Protein AF-A0AAJ5ZHJ0-F1 (afdb_monomer_lite)

Secondary structure (DSSP, 8-state):
-TTSTTHHHHS-TT-HHHHHHHHHHHS--SBTHHHHHHHHHHHHHHTT-S-EEHHHHHHHHHHHHHHHHTT-S--BSSTT-HHHHHHHHHHTTSS-HHHHHHHIIIIITTTHHHHHTEETTEE-SS-SEEEESSGGG-EEEE-HHHHT--HHHHHHHHHHHHHHHHHHHHHHHHTS-GGG--EEE-TTT-EEEEESSSS-EEEEEEHHHHHHHHTTTB-TTT-PBPS-TT-GGG-EEEEESS-HHHHTTSSS-TTBGGGEEEEEHHHHH--S---HHHHHHHHHHSS--

Foldseek 3Di:
DCPDPCCVLQVDPPLLLSLLLLLLQFQDFQFLLLLLLSLLLLVCLQVLPQKDFLLRSLQSSLVVLLVVCVVFVQGGLDNPQPLSVLSVCVNVVNDDPVSNSLSCQPRSPPCCLVRRQDGPRDGGPDDQWDWDDDGRRIMIGGDPSSNVCHPQNSVLVNLLSQLSSLLCSVCSRLVHPSLPFWWFADPVQQFIWTDSDPPDIDTSGHPQSNQCSLLVCAAPQPRHHASDPPDPQRDWDKAFLDDPVCCVVPPDDRRTQLGIHIHGPVVRPDPPNRDPVSNVVSVPRGSND

Radius of gyration: 19.8 Å; chains: 1; bounding box: 56×40×56 Å

Sequence (289 aa):
MPNHPLSYWLSDTNATGRLWRSILLFGSNTAAYKFALGGALLEVASKGIESVRVQDLAVPVAKRICDHLKVEDRQATNPSSSFLVACRQYNAEEIDQDALIGSTISQGFRYVFDAFHQVAGDDVPQRFFTVEGSGGSRVIHPTEQLLGINTSAAAVLGGEVEARWRLVETAWAIGVSAQLLDVQIDGATEDLIVSRDLETRKSVGNAKWAFSGYQDGKCFYCGVELDTPDLVTSQTHVDHVIPYSLCKLMDADVDHVWNLVNACSECNLSTRLKSLEYYRVCHCANISR

Organism: NCBI:txid3038979

InterPro domains:
  IPR003615 HNH nuclease [PF13395] (219-268)
  IPR003615 HNH nuclease [SM00507] (207-269)
  IPR003615 HNH nuclease [cd00085] (216-270)

pLDDT: mean 86.65, std 14.15, range [32.5, 98.56]

Structure (mmCIF, N/CA/C/O backbone):
data_AF-A0AAJ5ZHJ0-F1
#
_entry.id   AF-A0AAJ5ZHJ0-F1
#
loop_
_atom_site.group_PDB
_atom_site.id
_atom_site.type_symbol
_atom_site.label_atom_id
_atom_site.label_alt_id
_atom_site.label_comp_id
_atom_site.label_asym_id
_atom_site.label_entity_id
_atom_site.label_seq_id
_atom_site.pdbx_PDB_ins_code
_atom_site.Cartn_x
_atom_site.Cartn_y
_atom_site.Cartn_z
_atom_site.occupancy
_atom_site.B_iso_or_equiv
_atom_site.auth_seq_id
_atom_site.auth_comp_id
_atom_site.auth_asym_id
_atom_site.auth_atom_id
_atom_site.pdbx_PDB_model_num
ATOM 1 N N . MET A 1 1 ? 20.606 -5.814 14.736 1.00 57.66 1 MET A N 1
ATOM 2 C CA . MET A 1 1 ? 20.820 -7.031 13.922 1.00 57.66 1 MET A CA 1
ATOM 3 C C . MET A 1 1 ? 21.634 -6.699 12.663 1.00 57.66 1 MET A C 1
ATOM 5 O O . MET A 1 1 ? 21.038 -6.362 11.649 1.00 57.66 1 MET A O 1
ATOM 9 N N . PRO A 1 2 ? 22.977 -6.748 12.691 1.00 57.53 2 PRO A N 1
ATOM 10 C CA . PRO A 1 2 ? 23.800 -6.314 11.549 1.00 57.53 2 PRO A CA 1
ATOM 11 C C . PRO A 1 2 ? 23.668 -7.195 10.292 1.00 57.53 2 PRO A C 1
ATOM 13 O O . PRO A 1 2 ? 23.840 -6.702 9.186 1.00 57.53 2 PRO A O 1
ATOM 16 N N . ASN A 1 3 ? 23.295 -8.471 10.455 1.00 70.44 3 ASN A N 1
ATOM 17 C CA . ASN A 1 3 ? 23.265 -9.467 9.371 1.00 70.44 3 ASN A CA 1
ATOM 18 C C . ASN A 1 3 ? 21.847 -9.893 8.949 1.00 70.44 3 ASN A C 1
ATOM 20 O O . ASN A 1 3 ? 21.688 -10.886 8.243 1.00 70.44 3 ASN A O 1
ATOM 24 N N . HIS A 1 4 ? 20.808 -9.190 9.409 1.00 76.19 4 HIS A N 1
ATOM 25 C CA . HIS A 1 4 ? 19.436 -9.491 9.000 1.00 76.19 4 HIS A CA 1
ATOM 26 C C . HIS A 1 4 ? 19.156 -8.870 7.618 1.00 76.19 4 HIS A C 1
ATOM 28 O O . HIS A 1 4 ? 19.547 -7.722 7.414 1.00 76.19 4 HIS A O 1
ATOM 34 N N . PRO A 1 5 ? 18.450 -9.544 6.687 1.00 80.44 5 PRO A N 1
ATOM 35 C CA . PRO A 1 5 ? 18.121 -8.986 5.367 1.00 80.44 5 PRO A CA 1
ATOM 36 C C . PRO A 1 5 ? 17.386 -7.637 5.415 1.00 80.44 5 PRO A C 1
ATOM 38 O O . PRO A 1 5 ? 17.484 -6.840 4.489 1.00 80.44 5 PRO A O 1
ATOM 41 N N . LEU A 1 6 ? 16.677 -7.368 6.516 1.00 87.06 6 LEU A N 1
ATOM 42 C CA . LEU A 1 6 ? 15.960 -6.110 6.750 1.00 87.06 6 LEU A CA 1
ATOM 43 C C . LEU A 1 6 ? 16.757 -5.077 7.560 1.00 87.06 6 LEU A C 1
ATOM 45 O O . LEU A 1 6 ? 16.188 -4.079 7.992 1.00 87.06 6 LEU A O 1
ATOM 49 N N . SER A 1 7 ? 18.057 -5.290 7.791 1.00 86.94 7 SER A N 1
ATOM 5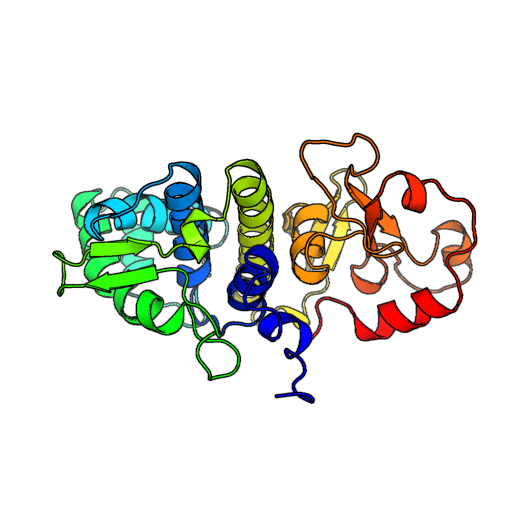0 C CA . SER A 1 7 ? 18.878 -4.375 8.593 1.00 86.94 7 SER A CA 1
ATOM 51 C C . SER A 1 7 ? 18.851 -2.952 8.035 1.00 86.94 7 SER A C 1
ATOM 53 O O . SER A 1 7 ? 18.611 -2.031 8.800 1.00 86.94 7 SER A O 1
ATOM 55 N N . TYR A 1 8 ? 18.972 -2.780 6.715 1.00 90.06 8 TYR A N 1
ATOM 56 C CA . TYR A 1 8 ? 18.854 -1.480 6.040 1.00 90.06 8 TYR A CA 1
ATOM 57 C C . TYR A 1 8 ? 17.527 -0.762 6.336 1.00 90.06 8 TYR A C 1
ATOM 59 O O . TYR A 1 8 ? 17.498 0.446 6.584 1.00 90.06 8 TYR A O 1
ATOM 67 N N . TRP A 1 9 ? 16.430 -1.522 6.322 1.00 91.12 9 TRP A N 1
ATOM 68 C CA . TRP A 1 9 ? 15.070 -1.014 6.491 1.00 91.12 9 TRP A CA 1
ATOM 69 C C . TRP A 1 9 ? 14.762 -0.614 7.934 1.00 91.12 9 TRP A C 1
ATOM 71 O O . TRP A 1 9 ? 13.963 0.290 8.151 1.00 91.12 9 TRP A O 1
ATOM 81 N N . LEU A 1 10 ? 15.409 -1.265 8.904 1.00 90.56 10 LEU A N 1
ATOM 82 C CA . LEU A 1 10 ? 15.131 -1.115 10.334 1.00 90.56 10 LEU A CA 1
ATOM 83 C C . LEU A 1 10 ? 16.263 -0.419 11.113 1.00 90.56 10 LEU A C 1
ATOM 85 O O . LEU A 1 10 ? 16.124 -0.197 12.311 1.00 90.56 10 LEU A O 1
ATOM 89 N N . SER A 1 11 ? 17.404 -0.102 10.491 1.00 87.12 11 SER A N 1
ATOM 90 C CA . SER A 1 11 ? 18.565 0.451 11.208 1.00 87.12 11 SER A CA 1
ATOM 91 C C . SER A 1 11 ? 18.440 1.931 11.542 1.00 87.12 11 SER A C 1
ATOM 93 O O . SER A 1 11 ? 19.001 2.376 12.538 1.00 87.12 11 SER A O 1
ATOM 95 N N . ASP A 1 12 ? 17.773 2.699 10.681 1.00 85.69 12 ASP A N 1
ATOM 96 C CA . ASP A 1 12 ? 17.648 4.146 10.824 1.00 85.69 12 ASP A CA 1
ATOM 97 C C . ASP A 1 12 ? 16.257 4.491 11.341 1.00 85.69 12 ASP A C 1
ATOM 99 O O . ASP A 1 12 ? 15.275 4.483 10.599 1.00 85.69 12 ASP A O 1
ATOM 103 N N . THR A 1 13 ? 16.180 4.788 12.635 1.00 84.88 13 THR A N 1
ATOM 104 C CA . THR A 1 13 ? 14.907 5.074 13.290 1.00 84.88 13 THR A CA 1
ATOM 105 C C . THR A 1 13 ? 14.333 6.443 12.934 1.00 84.88 13 THR A C 1
ATOM 107 O O . THR A 1 13 ? 13.178 6.710 13.247 1.00 84.88 13 THR A O 1
ATOM 110 N N . ASN A 1 14 ? 15.125 7.309 12.296 1.00 87.12 14 ASN A N 1
ATOM 111 C CA . ASN A 1 14 ? 14.704 8.643 11.875 1.00 87.12 14 ASN A CA 1
ATOM 112 C C . ASN A 1 14 ? 14.222 8.660 10.416 1.00 87.12 14 ASN A C 1
ATOM 114 O O . ASN A 1 14 ? 13.618 9.635 9.978 1.00 87.12 14 ASN A O 1
ATOM 118 N N . ALA A 1 15 ? 14.448 7.580 9.661 1.00 91.62 15 ALA A N 1
ATOM 119 C CA . ALA A 1 15 ? 13.962 7.436 8.295 1.00 91.62 15 ALA A CA 1
ATOM 120 C C . ALA A 1 15 ? 12.490 6.983 8.273 1.00 91.62 15 ALA A C 1
ATOM 122 O O . ALA A 1 15 ? 12.184 5.842 7.917 1.00 91.62 15 ALA A O 1
ATOM 123 N N . THR A 1 16 ? 11.568 7.884 8.629 1.00 94.19 16 THR A N 1
ATOM 124 C CA . THR A 1 16 ? 10.119 7.625 8.729 1.00 94.19 16 THR A CA 1
ATOM 125 C C . THR A 1 16 ? 9.547 6.888 7.514 1.00 94.19 16 THR A C 1
ATOM 127 O O . THR A 1 16 ? 8.894 5.856 7.667 1.00 94.19 16 THR A O 1
ATOM 130 N N . GLY A 1 17 ? 9.833 7.363 6.295 1.00 94.06 17 GLY A N 1
ATOM 131 C CA . GLY A 1 17 ? 9.354 6.723 5.063 1.00 94.06 17 GLY A CA 1
ATOM 132 C C . GLY A 1 17 ? 9.893 5.301 4.873 1.00 94.06 17 GLY A C 1
ATOM 133 O O . GLY A 1 17 ? 9.148 4.404 4.481 1.00 94.06 17 GLY A O 1
ATOM 134 N N . ARG A 1 18 ? 11.161 5.056 5.230 1.00 94.25 18 ARG A N 1
ATOM 135 C CA . ARG A 1 18 ? 11.779 3.724 5.144 1.00 94.25 18 ARG A CA 1
ATOM 136 C C . ARG A 1 18 ? 11.159 2.754 6.146 1.00 94.25 18 ARG A C 1
ATOM 138 O O . ARG A 1 18 ? 10.824 1.627 5.782 1.00 94.25 18 ARG A O 1
ATOM 145 N N . LEU A 1 19 ? 10.963 3.195 7.391 1.00 95.06 19 LEU A N 1
ATOM 146 C CA . LEU A 1 19 ? 10.288 2.397 8.415 1.00 95.06 19 LEU A CA 1
ATOM 147 C C . LEU A 1 19 ? 8.850 2.067 8.003 1.00 95.06 19 LEU A C 1
ATOM 149 O O . LEU A 1 19 ? 8.441 0.911 8.114 1.00 95.06 19 LEU A O 1
ATOM 153 N N . TRP A 1 20 ? 8.110 3.040 7.467 1.00 96.81 20 TRP A N 1
ATOM 154 C CA . TRP A 1 20 ? 6.761 2.821 6.946 1.00 96.81 20 TRP A CA 1
ATOM 155 C C . TRP A 1 20 ? 6.755 1.749 5.852 1.00 96.81 20 TRP A C 1
ATOM 157 O O . TRP A 1 20 ? 6.051 0.745 5.965 1.00 96.81 20 TRP A O 1
ATOM 167 N N . ARG A 1 21 ? 7.610 1.896 4.831 1.00 95.31 21 ARG A N 1
ATOM 168 C CA . ARG A 1 21 ? 7.771 0.904 3.755 1.00 95.31 21 ARG A CA 1
ATOM 169 C C . ARG A 1 21 ? 8.089 -0.484 4.294 1.00 95.31 21 ARG A C 1
ATOM 171 O O . ARG A 1 21 ? 7.517 -1.461 3.818 1.00 95.31 21 ARG A O 1
ATOM 178 N N . SER A 1 22 ? 8.930 -0.582 5.324 1.00 94.75 22 SER A N 1
ATOM 179 C CA . SER A 1 22 ? 9.288 -1.874 5.916 1.00 94.75 22 SER A CA 1
ATOM 180 C C . SER A 1 22 ? 8.067 -2.645 6.441 1.00 94.75 22 SER A C 1
ATOM 182 O O . SER A 1 22 ? 7.957 -3.854 6.226 1.00 94.75 22 SER A O 1
ATOM 184 N N . ILE A 1 23 ? 7.110 -1.933 7.049 1.00 95.88 23 ILE A N 1
ATOM 185 C CA . ILE A 1 23 ? 5.870 -2.503 7.581 1.00 95.88 23 ILE A CA 1
ATOM 186 C C . ILE A 1 23 ? 4.994 -3.057 6.458 1.00 95.88 23 ILE A C 1
ATOM 188 O O . ILE A 1 23 ? 4.485 -4.178 6.555 1.00 95.88 23 ILE A O 1
ATOM 192 N N . LEU A 1 24 ? 4.802 -2.269 5.400 1.00 94.50 24 LEU A N 1
ATOM 193 C CA . LEU A 1 24 ? 3.870 -2.594 4.323 1.00 94.50 24 LEU A CA 1
ATOM 194 C C . LEU A 1 24 ? 4.438 -3.636 3.347 1.00 94.50 24 LEU A C 1
ATOM 196 O O . LEU A 1 24 ? 3.690 -4.475 2.838 1.00 94.50 24 LEU A O 1
ATOM 200 N N . LEU A 1 25 ? 5.749 -3.617 3.101 1.00 91.81 25 LEU A N 1
ATOM 201 C CA . LEU A 1 25 ? 6.400 -4.541 2.172 1.00 91.81 25 LEU A CA 1
ATOM 202 C C . LEU A 1 25 ? 6.667 -5.906 2.811 1.00 91.81 25 LEU A C 1
ATOM 204 O O . LEU A 1 25 ? 6.328 -6.930 2.207 1.00 91.81 25 LEU A O 1
ATOM 208 N N . PHE A 1 26 ? 7.231 -5.915 4.023 1.00 91.00 26 PHE A N 1
ATOM 209 C CA . PHE A 1 26 ? 7.789 -7.119 4.654 1.00 91.00 26 PHE A CA 1
ATOM 210 C C . PHE A 1 26 ? 6.995 -7.619 5.861 1.00 91.00 26 PHE A C 1
ATOM 212 O O . PHE A 1 26 ? 7.259 -8.709 6.369 1.00 91.00 26 PHE A O 1
ATOM 219 N N . GLY A 1 27 ? 6.019 -6.851 6.343 1.00 90.31 27 GLY A N 1
ATOM 220 C CA . GLY A 1 27 ? 5.116 -7.326 7.379 1.00 90.31 27 GLY A CA 1
ATOM 221 C C . GLY A 1 27 ? 4.217 -8.449 6.855 1.00 90.31 27 GLY A C 1
ATOM 222 O O . GLY A 1 27 ? 3.659 -8.354 5.764 1.00 90.31 27 GLY A O 1
ATOM 223 N N . SER A 1 28 ? 4.014 -9.494 7.658 1.00 85.75 28 SER A N 1
ATOM 224 C CA . SER A 1 28 ? 3.121 -10.603 7.300 1.00 85.75 28 SER A CA 1
ATOM 225 C C . SER A 1 28 ? 1.693 -10.112 7.051 1.00 85.75 28 SER A C 1
ATOM 227 O O . SER A 1 28 ? 1.159 -9.325 7.839 1.00 85.75 28 SER A O 1
ATOM 229 N N . ASN A 1 29 ? 1.070 -10.607 5.978 1.00 85.62 29 ASN A N 1
ATOM 230 C CA . ASN A 1 29 ? -0.292 -10.259 5.579 1.00 85.62 29 ASN A CA 1
ATOM 231 C C . ASN A 1 29 ? -1.115 -11.534 5.368 1.00 85.62 29 ASN A C 1
ATOM 233 O O . ASN A 1 29 ? -0.856 -12.308 4.451 1.00 85.62 29 ASN A O 1
ATOM 237 N N . THR A 1 30 ? -2.122 -11.749 6.212 1.00 86.62 30 THR A N 1
ATOM 238 C CA . THR A 1 30 ? -3.137 -12.806 6.033 1.00 86.62 30 THR A CA 1
ATOM 239 C C . THR A 1 30 ? -4.456 -12.254 5.486 1.00 86.62 30 THR A C 1
ATOM 241 O O . THR A 1 30 ? -5.294 -13.015 5.006 1.00 86.62 30 THR A O 1
ATOM 244 N N . ALA A 1 31 ? -4.624 -10.931 5.532 1.00 93.19 31 ALA A N 1
ATOM 245 C CA . ALA A 1 31 ? -5.740 -10.175 4.982 1.00 93.19 31 ALA A CA 1
ATOM 246 C C . ALA A 1 31 ? -5.278 -8.765 4.590 1.00 93.19 31 ALA A C 1
ATOM 248 O O . ALA A 1 31 ? -4.275 -8.268 5.106 1.00 93.19 31 ALA A O 1
ATOM 249 N N . ALA A 1 32 ? -6.041 -8.099 3.725 1.00 94.50 32 ALA A N 1
ATOM 250 C CA . ALA A 1 32 ? -5.757 -6.752 3.231 1.00 94.50 32 ALA A CA 1
ATOM 251 C C . ALA A 1 32 ? -5.866 -5.626 4.287 1.00 94.50 32 ALA A C 1
ATOM 253 O O . ALA A 1 32 ? -5.646 -4.453 3.992 1.00 94.50 32 ALA A O 1
ATOM 254 N N . TYR A 1 33 ? -6.192 -5.957 5.541 1.00 95.88 33 TYR A N 1
ATOM 255 C CA . TYR A 1 33 ? -6.498 -4.974 6.588 1.00 95.88 33 TYR A CA 1
ATOM 256 C C . TYR A 1 33 ? -5.316 -4.067 6.923 1.00 95.88 33 TYR A C 1
ATOM 258 O O . TYR A 1 33 ? -5.533 -2.909 7.270 1.00 95.88 33 TYR A O 1
ATOM 266 N N . LYS A 1 34 ? -4.076 -4.559 6.791 1.00 96.62 34 LYS A N 1
ATOM 267 C CA . LYS A 1 34 ? -2.873 -3.743 7.003 1.00 96.62 34 LYS A CA 1
ATOM 268 C C . LYS A 1 34 ? -2.767 -2.621 5.967 1.00 96.62 34 LYS A C 1
ATOM 270 O O . LYS A 1 34 ? -2.465 -1.495 6.346 1.00 96.62 34 LYS A O 1
ATOM 275 N N . PHE A 1 35 ? -3.077 -2.898 4.699 1.00 97.81 35 PHE A N 1
ATOM 276 C CA . PHE A 1 35 ? -3.078 -1.891 3.633 1.00 97.81 35 PHE A CA 1
ATOM 277 C C . PHE A 1 35 ? -4.195 -0.869 3.835 1.00 97.81 35 PHE A C 1
ATOM 279 O O . PHE A 1 35 ? -3.941 0.333 3.804 1.00 97.81 35 PHE A O 1
ATOM 286 N N . ALA A 1 36 ? -5.408 -1.336 4.148 1.00 98.19 36 ALA A N 1
ATOM 287 C CA . ALA A 1 36 ? -6.532 -0.450 4.433 1.00 98.19 36 ALA A CA 1
ATOM 288 C C . ALA A 1 36 ? -6.260 0.463 5.641 1.00 98.19 36 ALA A C 1
ATOM 290 O O . ALA A 1 36 ? -6.523 1.664 5.573 1.00 98.19 36 ALA A O 1
ATOM 291 N N . LEU A 1 37 ? -5.684 -0.085 6.719 1.00 98.38 37 LEU A N 1
ATOM 292 C CA . LEU A 1 37 ? -5.264 0.694 7.881 1.00 98.38 37 LEU A CA 1
ATOM 293 C C . LEU A 1 37 ? -4.138 1.670 7.529 1.00 98.38 37 LEU A C 1
ATOM 295 O O . LEU A 1 37 ? -4.238 2.842 7.874 1.00 98.38 37 LEU A O 1
ATOM 299 N N . GLY A 1 38 ? -3.103 1.220 6.818 1.00 98.06 38 GLY A N 1
ATOM 300 C CA . GLY A 1 38 ? -1.992 2.069 6.389 1.00 98.06 38 GLY A CA 1
ATOM 301 C C . GLY A 1 38 ? -2.484 3.270 5.585 1.00 98.06 38 GLY A C 1
ATOM 302 O O . GLY A 1 38 ? -2.193 4.410 5.931 1.00 98.06 38 GLY A O 1
ATOM 303 N N . GLY A 1 39 ? -3.330 3.035 4.581 1.00 98.12 39 GLY A N 1
ATOM 304 C CA . GLY A 1 39 ? -3.917 4.106 3.781 1.00 98.12 39 GLY A CA 1
ATOM 305 C C . GLY A 1 39 ? -4.821 5.056 4.576 1.00 98.12 39 GLY A C 1
ATOM 306 O O . GLY A 1 39 ? -4.909 6.226 4.218 1.00 98.12 39 GLY A O 1
ATOM 307 N N . ALA A 1 40 ? -5.498 4.590 5.630 1.00 98.31 40 ALA A N 1
ATOM 308 C CA . ALA A 1 40 ? -6.296 5.451 6.507 1.00 98.31 40 ALA A CA 1
ATOM 309 C C . ALA A 1 40 ? -5.417 6.282 7.461 1.00 98.31 40 ALA A C 1
ATOM 311 O O . ALA A 1 40 ? -5.685 7.460 7.683 1.00 98.31 40 ALA A O 1
ATOM 312 N N . LEU A 1 41 ? -4.337 5.703 7.988 1.00 98.50 41 LEU A N 1
ATOM 313 C CA . LEU A 1 41 ? -3.371 6.402 8.839 1.00 98.50 41 LEU A CA 1
ATOM 314 C C . LEU A 1 41 ? -2.606 7.492 8.074 1.00 98.50 41 LEU A C 1
ATOM 316 O O . LEU A 1 41 ? -2.329 8.541 8.646 1.00 98.50 41 LEU A O 1
ATOM 320 N N . LEU A 1 42 ? -2.327 7.300 6.781 1.00 98.12 42 LEU A N 1
ATOM 321 C CA . LEU A 1 42 ? -1.761 8.359 5.936 1.00 98.12 42 LEU A CA 1
ATOM 322 C C . LEU A 1 42 ? -2.719 9.553 5.788 1.00 98.12 42 LEU A C 1
ATOM 324 O O . LEU A 1 42 ? -2.272 10.699 5.799 1.00 98.12 42 LEU A O 1
ATOM 328 N N . GLU A 1 43 ? -4.036 9.317 5.724 1.00 97.12 43 GLU A N 1
ATOM 329 C CA . GLU A 1 43 ? -5.014 10.414 5.759 1.00 97.12 43 GLU A CA 1
ATOM 330 C C . GLU A 1 43 ? -4.998 11.146 7.108 1.00 97.12 43 GLU A C 1
ATOM 332 O O . GLU A 1 43 ? -5.078 12.374 7.134 1.00 97.12 43 GLU A O 1
ATOM 337 N N . VAL A 1 44 ? -4.869 10.414 8.221 1.00 97.44 44 VAL A N 1
ATOM 338 C CA . VAL A 1 44 ? -4.732 10.984 9.575 1.00 97.44 44 VAL A CA 1
ATOM 339 C C . VAL A 1 44 ? -3.479 11.862 9.674 1.00 97.44 44 VAL A C 1
ATOM 341 O O . VAL A 1 44 ? -3.581 13.008 10.114 1.00 97.44 44 VAL A O 1
ATOM 344 N N . ALA A 1 45 ? -2.333 11.366 9.196 1.00 96.44 45 ALA A N 1
ATOM 345 C CA . ALA A 1 45 ? -1.063 12.092 9.166 1.00 96.44 45 ALA A CA 1
ATOM 346 C C . ALA A 1 45 ? -1.148 13.374 8.328 1.00 96.44 45 ALA A C 1
ATOM 348 O O . ALA A 1 45 ? -0.826 14.454 8.814 1.00 96.44 45 ALA A O 1
ATOM 349 N N . SER A 1 46 ? -1.686 13.279 7.104 1.00 94.81 46 SER A N 1
ATOM 350 C CA . SER A 1 46 ? -1.821 14.423 6.187 1.00 94.81 46 SER A CA 1
ATOM 351 C C . SER A 1 46 ? -2.669 15.573 6.749 1.00 94.81 46 SER A C 1
ATOM 353 O O . SER A 1 46 ? -2.511 16.721 6.339 1.00 94.81 46 SER A O 1
ATOM 355 N N . LYS A 1 47 ? -3.566 15.270 7.697 1.00 95.62 47 LYS A N 1
ATOM 356 C CA . LYS A 1 47 ? -4.432 16.236 8.384 1.00 95.62 47 LYS A CA 1
ATOM 357 C C . LYS A 1 47 ? -3.868 16.710 9.729 1.00 95.62 47 LYS A C 1
ATOM 359 O O . LYS A 1 47 ? -4.511 17.534 10.371 1.00 95.62 47 LYS A O 1
ATOM 364 N N . GLY A 1 48 ? -2.721 16.187 10.171 1.00 95.69 48 GLY A N 1
ATOM 365 C CA . GLY A 1 48 ? -2.123 16.507 11.470 1.00 95.69 48 GLY A CA 1
ATOM 366 C C . GLY A 1 48 ? -3.010 16.132 12.661 1.00 95.69 48 GLY A C 1
ATOM 367 O O . GLY A 1 48 ? -3.024 16.835 13.665 1.00 95.69 48 GLY A O 1
ATOM 368 N N . ILE A 1 49 ? -3.814 15.071 12.540 1.00 96.56 49 ILE A N 1
ATOM 369 C CA . ILE A 1 49 ? -4.730 14.651 13.607 1.00 96.56 49 ILE A CA 1
ATOM 370 C C . ILE A 1 49 ? -3.927 13.919 14.688 1.00 96.56 49 ILE A C 1
ATOM 372 O O . ILE A 1 49 ? -3.405 12.840 14.439 1.00 96.56 49 ILE A O 1
ATOM 376 N N . GLU A 1 50 ? -3.870 14.471 15.899 1.00 96.31 50 GLU A N 1
ATOM 377 C CA . GLU A 1 50 ? -3.089 13.913 17.022 1.00 96.31 50 GLU A CA 1
ATOM 378 C C . GLU A 1 50 ? -3.849 12.862 17.851 1.00 96.31 50 GLU A C 1
ATOM 380 O O . GLU A 1 50 ? -3.284 12.192 18.715 1.00 96.31 50 GLU A O 1
ATOM 385 N N . SER A 1 51 ? -5.152 12.708 17.614 1.00 97.12 51 SER A N 1
ATOM 386 C CA . SER A 1 51 ? -5.995 11.724 18.292 1.00 97.12 51 SER A CA 1
ATOM 387 C C . SER A 1 51 ? -7.222 11.411 17.446 1.00 97.12 51 SER A C 1
ATOM 389 O O . SER A 1 51 ? -7.919 12.319 16.990 1.00 97.12 51 SER A O 1
ATOM 391 N N . VAL A 1 52 ? -7.496 10.125 17.220 1.00 97.19 52 VAL A N 1
ATOM 392 C CA . VAL A 1 52 ? -8.635 9.674 16.412 1.00 97.19 52 VAL A CA 1
ATOM 393 C C . VAL A 1 52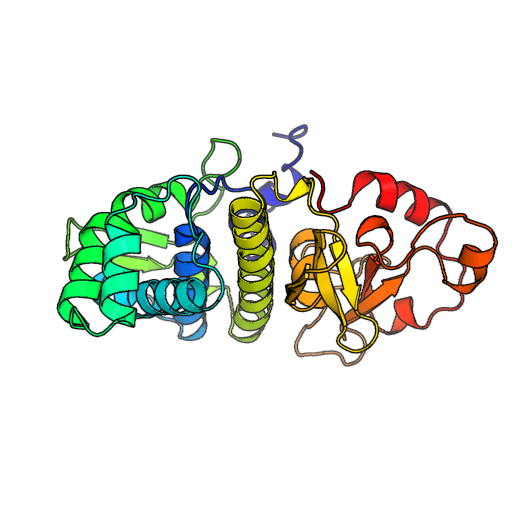 ? -9.355 8.525 17.102 1.00 97.19 52 VAL A C 1
ATOM 395 O O . VAL A 1 52 ? -8.746 7.535 17.509 1.00 97.19 52 VAL A O 1
ATOM 398 N N . ARG A 1 53 ? -10.680 8.623 17.237 1.00 97.00 53 ARG A N 1
ATOM 399 C CA . ARG A 1 53 ? -11.466 7.503 17.767 1.00 97.00 53 ARG A CA 1
ATOM 400 C C . ARG A 1 53 ? -11.478 6.382 16.741 1.00 97.00 53 ARG A C 1
ATOM 402 O O . ARG A 1 53 ? -11.631 6.619 15.544 1.00 97.00 53 ARG A O 1
ATOM 409 N N . VAL A 1 54 ? -11.407 5.140 17.209 1.00 95.88 54 VAL A N 1
ATOM 410 C CA . VAL A 1 54 ? -11.448 3.963 16.331 1.00 95.88 54 VAL A CA 1
ATOM 411 C C . VAL A 1 54 ? -12.740 3.907 15.509 1.00 95.88 54 VAL A C 1
ATOM 413 O O . VAL A 1 54 ? -12.717 3.420 14.383 1.00 95.88 54 VAL A O 1
ATOM 416 N N . GLN A 1 55 ? -13.844 4.457 16.020 1.00 94.88 55 GLN A N 1
ATOM 417 C CA . GLN A 1 55 ? -15.093 4.588 15.267 1.00 94.88 55 GLN A CA 1
ATOM 418 C C . GLN A 1 55 ? -14.960 5.507 14.044 1.00 94.88 55 GLN A C 1
ATOM 420 O O . GLN A 1 55 ? -15.467 5.171 12.978 1.00 94.88 55 GLN A O 1
ATOM 425 N N . ASP A 1 56 ? -14.233 6.619 14.170 1.00 96.06 56 ASP A N 1
ATOM 426 C CA . ASP A 1 56 ? -14.015 7.552 13.062 1.00 96.06 56 ASP A CA 1
ATOM 427 C C . ASP A 1 56 ? -13.019 6.959 12.047 1.00 96.06 56 ASP A C 1
ATOM 429 O O . ASP A 1 56 ? -13.209 7.079 10.838 1.00 96.06 56 ASP A O 1
ATOM 433 N N . LEU A 1 57 ? -11.996 6.236 12.526 1.00 96.94 57 LEU A N 1
ATOM 434 C CA . LEU A 1 57 ? -11.025 5.539 11.673 1.00 96.94 57 LEU A CA 1
ATOM 435 C C . LEU A 1 57 ? -11.622 4.321 10.945 1.00 96.94 57 LEU A C 1
ATOM 437 O O . LEU A 1 57 ? -11.151 3.948 9.871 1.00 96.94 57 LEU A O 1
ATOM 441 N N . ALA A 1 58 ? -12.663 3.696 11.501 1.00 97.38 58 ALA A N 1
ATOM 442 C CA . ALA A 1 58 ? -13.339 2.563 10.874 1.00 97.38 58 ALA A CA 1
ATOM 443 C C . ALA A 1 58 ? -13.910 2.922 9.496 1.00 97.38 58 ALA A C 1
ATOM 445 O O . ALA A 1 58 ? -13.883 2.087 8.597 1.00 97.38 58 ALA A O 1
ATOM 446 N N . VAL A 1 59 ? -14.369 4.163 9.308 1.00 97.62 59 VAL A N 1
ATOM 447 C CA . VAL A 1 59 ? -14.990 4.628 8.061 1.00 97.62 59 VAL A CA 1
ATOM 448 C C . VAL A 1 59 ? -14.035 4.528 6.860 1.00 97.62 59 VAL A C 1
ATOM 450 O O . VAL A 1 59 ? -14.351 3.789 5.922 1.00 97.62 59 VAL A O 1
ATOM 453 N N . PRO A 1 60 ? -12.859 5.193 6.848 1.00 97.94 60 PRO A N 1
ATOM 454 C CA . PRO A 1 60 ? -11.934 5.097 5.719 1.00 97.94 60 PRO A CA 1
ATOM 455 C C . PRO A 1 60 ? -11.372 3.682 5.526 1.00 97.94 60 PRO A C 1
ATOM 457 O O . PRO A 1 60 ? -11.173 3.263 4.384 1.00 97.94 60 PRO A O 1
ATOM 460 N N . VAL A 1 61 ? -11.163 2.917 6.605 1.00 98.31 61 VAL A N 1
ATOM 461 C CA . VAL A 1 61 ? -10.684 1.527 6.507 1.00 98.31 61 VAL A CA 1
ATOM 462 C C . VAL A 1 61 ? -11.719 0.635 5.825 1.00 98.31 61 VAL A C 1
ATOM 464 O O . VAL A 1 61 ? -11.390 -0.071 4.871 1.00 98.31 61 VAL A O 1
ATOM 467 N N . ALA A 1 62 ? -12.971 0.677 6.282 1.00 98.25 62 ALA A N 1
ATOM 468 C CA . ALA A 1 62 ? -14.045 -0.135 5.726 1.00 98.25 62 ALA A CA 1
ATOM 469 C C . ALA A 1 62 ? -14.302 0.214 4.260 1.00 98.25 62 ALA A C 1
ATOM 471 O O . ALA A 1 62 ? -14.409 -0.688 3.429 1.00 98.25 62 ALA A O 1
ATOM 472 N N . LYS A 1 63 ? -14.318 1.514 3.934 1.00 98.44 63 LYS A N 1
ATOM 473 C CA . LYS A 1 63 ? -14.487 1.999 2.562 1.00 98.44 63 LYS A CA 1
ATOM 474 C C . LYS A 1 63 ? -13.442 1.397 1.622 1.00 98.44 63 LYS A C 1
ATOM 476 O O . LYS A 1 63 ? -13.810 0.859 0.586 1.00 98.44 63 LYS A O 1
ATOM 481 N N . ARG A 1 64 ? -12.159 1.426 1.997 1.00 98.38 64 ARG A N 1
ATOM 482 C CA . ARG A 1 64 ? -11.073 0.864 1.174 1.00 98.38 64 ARG A CA 1
ATOM 483 C C . ARG A 1 64 ? -11.259 -0.626 0.909 1.00 98.38 64 ARG A C 1
ATOM 485 O O . ARG A 1 64 ? -11.141 -1.061 -0.229 1.00 98.38 64 ARG A O 1
ATOM 492 N N . ILE A 1 65 ? -11.592 -1.405 1.940 1.00 98.12 65 ILE A N 1
ATOM 493 C CA . ILE A 1 65 ? -11.845 -2.845 1.777 1.00 98.12 65 ILE A CA 1
ATOM 494 C C . ILE A 1 65 ? -13.040 -3.085 0.845 1.00 98.12 65 ILE A C 1
ATOM 496 O O . ILE A 1 65 ? -12.960 -3.923 -0.049 1.00 98.12 65 ILE A O 1
ATOM 500 N N . CYS A 1 66 ? -14.128 -2.334 1.025 1.00 98.31 66 CYS A N 1
ATOM 501 C CA . CYS A 1 66 ? -15.316 -2.425 0.178 1.00 98.31 66 CYS A CA 1
ATOM 502 C C . CYS A 1 66 ? -15.006 -2.082 -1.286 1.00 98.31 66 CYS A C 1
ATOM 504 O O . CYS A 1 66 ? -15.449 -2.797 -2.183 1.00 98.31 66 CYS A O 1
ATOM 506 N N . ASP A 1 67 ? -14.218 -1.035 -1.530 1.00 98.12 67 ASP A N 1
ATOM 507 C CA . ASP A 1 67 ? -13.812 -0.625 -2.875 1.00 98.12 67 ASP A CA 1
ATOM 508 C C . ASP A 1 67 ? -12.932 -1.692 -3.546 1.00 98.12 67 ASP A C 1
ATOM 510 O O . ASP A 1 67 ? -13.154 -2.029 -4.708 1.00 98.12 67 ASP A O 1
ATOM 514 N N . HIS A 1 68 ? -11.994 -2.300 -2.812 1.00 96.94 68 HIS A N 1
ATOM 515 C CA . HIS A 1 68 ? -11.170 -3.389 -3.345 1.00 96.94 68 HIS A CA 1
ATOM 516 C C . HIS A 1 68 ? -11.965 -4.660 -3.631 1.00 96.94 68 HIS A C 1
ATOM 518 O O . HIS A 1 68 ? -11.744 -5.271 -4.672 1.00 96.94 68 HIS A O 1
ATOM 524 N N . LEU A 1 69 ? -12.938 -5.022 -2.788 1.00 96.44 69 LEU A N 1
ATOM 525 C CA . LEU A 1 69 ? -13.814 -6.180 -3.021 1.00 96.44 69 LEU A CA 1
ATOM 526 C C . LEU A 1 69 ? -14.620 -6.080 -4.326 1.00 96.44 69 LEU A C 1
ATOM 528 O O . LEU A 1 69 ? -14.996 -7.108 -4.880 1.00 96.44 69 LEU A O 1
ATOM 532 N N . LYS A 1 70 ? -14.875 -4.866 -4.835 1.00 95.75 70 LYS A N 1
ATOM 533 C CA . LYS A 1 70 ? -15.526 -4.661 -6.142 1.00 95.75 70 LYS A CA 1
ATOM 534 C C . LYS A 1 70 ? -14.604 -4.970 -7.325 1.00 95.75 70 LYS A C 1
ATOM 536 O O . LYS A 1 70 ? -15.097 -5.223 -8.418 1.00 95.75 70 LYS A O 1
ATOM 541 N N . VAL A 1 71 ? -13.287 -4.920 -7.118 1.00 92.44 71 VAL A N 1
ATOM 542 C CA . VAL A 1 71 ? -12.264 -5.150 -8.153 1.00 92.44 71 VAL A CA 1
ATOM 543 C C . VAL A 1 71 ? -11.689 -6.565 -8.062 1.00 92.44 71 VAL A C 1
ATOM 545 O O . VAL A 1 71 ? -11.480 -7.223 -9.077 1.00 92.44 71 VAL A O 1
ATOM 548 N N . GLU A 1 72 ? -11.425 -7.041 -6.847 1.00 91.88 72 GLU A N 1
ATOM 549 C CA . GLU A 1 72 ? -10.942 -8.387 -6.558 1.00 91.88 72 GLU A CA 1
ATOM 550 C C . GLU A 1 72 ? -11.596 -8.905 -5.279 1.00 91.88 72 GLU A C 1
ATOM 552 O O . GLU A 1 72 ? -11.347 -8.393 -4.186 1.00 91.88 72 GLU A O 1
ATOM 557 N N . ASP A 1 73 ? -12.408 -9.955 -5.396 1.00 92.69 73 ASP A N 1
ATOM 558 C CA . ASP A 1 73 ? -13.129 -10.502 -4.245 1.00 92.69 73 ASP A CA 1
ATOM 559 C C . ASP A 1 73 ? -12.170 -11.130 -3.215 1.00 92.69 73 ASP A C 1
ATOM 561 O O . ASP A 1 73 ? -12.437 -11.156 -2.005 1.00 92.69 73 ASP A O 1
ATOM 565 N N . ARG A 1 74 ? -11.008 -11.624 -3.666 1.00 92.56 74 ARG A N 1
ATOM 566 C CA . ARG A 1 74 ? -10.045 -12.290 -2.787 1.00 92.56 74 ARG A CA 1
ATOM 567 C C . ARG A 1 74 ? -9.169 -11.299 -2.011 1.00 92.56 74 ARG A C 1
ATOM 569 O O . ARG A 1 74 ? -8.060 -10.972 -2.413 1.00 92.56 74 ARG A O 1
ATOM 576 N N . GLN A 1 75 ? -9.627 -10.923 -0.816 1.00 95.12 75 GLN A N 1
ATOM 577 C CA . GLN A 1 75 ? -8.950 -9.958 0.076 1.00 95.12 75 GLN A CA 1
ATOM 578 C C . GLN A 1 75 ? -8.259 -10.569 1.311 1.00 95.12 75 GLN A C 1
ATOM 580 O O . GLN A 1 75 ? -7.833 -9.856 2.226 1.00 95.12 75 GLN A O 1
ATOM 585 N N . ALA A 1 76 ? -8.169 -11.896 1.378 1.00 93.44 76 ALA A N 1
ATOM 586 C CA . ALA A 1 76 ? -7.477 -12.615 2.442 1.00 93.44 76 ALA A CA 1
ATOM 587 C C . ALA A 1 76 ? -7.069 -14.021 1.997 1.00 93.44 76 ALA A C 1
ATOM 589 O O . ALA A 1 76 ? -7.642 -14.596 1.066 1.00 93.44 76 ALA A O 1
ATOM 590 N N . THR A 1 77 ? -6.122 -14.622 2.716 1.00 88.56 77 THR A N 1
ATOM 591 C CA . THR A 1 77 ? -5.770 -16.035 2.522 1.00 88.56 77 THR A CA 1
ATOM 592 C C . THR A 1 77 ? -6.905 -16.960 2.954 1.00 88.56 77 THR A C 1
ATOM 594 O O . THR A 1 77 ? -7.093 -18.003 2.334 1.00 88.56 77 THR A O 1
ATOM 597 N N . ASN A 1 78 ? -7.710 -16.562 3.948 1.00 83.12 78 ASN A N 1
ATOM 598 C CA . ASN A 1 78 ? -8.943 -17.246 4.335 1.00 83.12 78 ASN A CA 1
ATOM 599 C C . ASN A 1 78 ? -10.181 -16.495 3.792 1.00 83.12 78 ASN A C 1
ATOM 601 O O . ASN A 1 78 ? -10.431 -15.366 4.221 1.00 83.12 78 ASN A O 1
ATOM 605 N N . PRO A 1 79 ? -10.996 -17.100 2.904 1.00 72.38 79 PRO A N 1
ATOM 606 C CA . PRO A 1 79 ? -12.172 -16.440 2.337 1.00 72.38 79 PRO A CA 1
ATOM 607 C C . PRO A 1 79 ? -13.319 -16.245 3.341 1.00 72.38 79 PRO A C 1
ATOM 609 O O . PRO A 1 79 ? -14.175 -15.391 3.116 1.00 72.38 79 PRO A O 1
ATOM 612 N N . SER A 1 80 ? -13.345 -16.991 4.452 1.00 79.38 80 SER A N 1
ATOM 613 C CA . SER A 1 80 ? -14.466 -17.024 5.404 1.00 79.38 80 SER A CA 1
ATOM 614 C C . SER A 1 80 ? -14.422 -15.920 6.473 1.00 79.38 80 SER A C 1
ATOM 616 O O . SER A 1 80 ? -14.955 -16.099 7.569 1.00 79.38 80 SER A O 1
ATOM 618 N N . SER A 1 81 ? -13.740 -14.802 6.213 1.00 88.12 81 SER A N 1
ATOM 619 C CA . SER A 1 81 ? -13.682 -13.693 7.171 1.00 88.12 81 SER A CA 1
ATOM 620 C C . SER A 1 81 ? -15.056 -13.040 7.321 1.00 88.12 81 SER A C 1
ATOM 622 O O . SER A 1 81 ? -15.605 -12.514 6.353 1.00 88.12 81 SER A O 1
ATOM 624 N N . SER A 1 82 ? -15.582 -13.015 8.548 1.00 92.25 82 SER A N 1
ATOM 625 C CA . SER A 1 82 ? -16.845 -12.347 8.888 1.00 92.25 82 SER A CA 1
ATOM 626 C C . SER A 1 82 ? -16.840 -10.863 8.517 1.00 92.25 82 SER A C 1
ATOM 628 O O . SER A 1 82 ? -17.851 -10.348 8.051 1.00 92.25 82 SER A O 1
ATOM 630 N N . PHE A 1 83 ? -15.693 -10.188 8.641 1.00 95.75 83 PHE A N 1
ATOM 631 C CA . PHE A 1 83 ? -15.571 -8.796 8.217 1.00 95.75 83 PHE A CA 1
ATOM 632 C C . PHE A 1 83 ? -15.685 -8.643 6.696 1.00 95.75 83 PHE A C 1
ATOM 634 O O . PHE A 1 83 ? -16.401 -7.765 6.230 1.00 95.75 83 PHE A O 1
ATOM 641 N N . LEU A 1 84 ? -15.040 -9.520 5.913 1.00 96.56 84 LEU A N 1
ATOM 642 C CA . LEU A 1 84 ? -15.175 -9.471 4.451 1.00 96.56 84 LEU A CA 1
ATOM 643 C C . LEU A 1 84 ? -16.606 -9.787 4.009 1.00 96.56 84 LEU A C 1
ATOM 645 O O . LEU A 1 84 ? -17.075 -9.207 3.038 1.00 96.56 84 LEU A O 1
ATOM 649 N N . VAL A 1 85 ? -17.308 -10.682 4.713 1.00 96.44 85 VAL A N 1
ATOM 650 C CA . VAL A 1 85 ? -18.741 -10.916 4.481 1.00 96.44 85 VAL A CA 1
ATOM 651 C C . VAL A 1 85 ? -19.528 -9.626 4.702 1.00 96.44 85 VAL A C 1
ATOM 653 O O . VAL A 1 85 ? -20.217 -9.204 3.782 1.00 96.44 85 VAL A O 1
ATOM 656 N N . ALA A 1 86 ? -19.356 -8.942 5.836 1.00 97.75 86 ALA A N 1
ATOM 657 C CA . ALA A 1 86 ? -20.038 -7.672 6.093 1.00 97.75 86 ALA A CA 1
ATOM 658 C C . ALA A 1 86 ? -19.731 -6.606 5.022 1.00 97.75 86 ALA A C 1
ATOM 660 O O . ALA A 1 86 ? -20.637 -5.925 4.553 1.00 97.75 86 ALA A O 1
ATOM 661 N N . CYS A 1 87 ? -18.479 -6.493 4.565 1.00 97.81 87 CYS A N 1
ATOM 662 C CA . CYS A 1 87 ? -18.131 -5.585 3.468 1.00 97.81 87 CYS A CA 1
ATOM 663 C C . CYS A 1 87 ? -18.849 -5.933 2.152 1.00 97.81 87 CYS A C 1
ATOM 665 O O . CYS A 1 87 ? -19.295 -5.033 1.443 1.00 97.81 87 CYS A O 1
ATOM 667 N N . ARG A 1 88 ? -18.992 -7.224 1.819 1.00 97.56 88 ARG A N 1
ATOM 668 C CA . ARG A 1 88 ? -19.758 -7.662 0.638 1.00 97.56 88 ARG A CA 1
ATOM 669 C C . ARG A 1 88 ? -21.243 -7.345 0.775 1.00 97.56 88 ARG A C 1
ATOM 671 O O . ARG A 1 88 ? -21.830 -6.841 -0.172 1.00 97.56 88 ARG A O 1
ATOM 678 N N . GLN A 1 89 ? -21.819 -7.584 1.951 1.00 98.19 89 GLN A N 1
ATOM 679 C CA . GLN A 1 89 ? -23.213 -7.250 2.246 1.00 98.19 89 GLN A CA 1
ATOM 680 C C . GLN A 1 89 ? -23.461 -5.746 2.124 1.00 98.19 89 GLN A C 1
ATOM 682 O O . GLN A 1 89 ? -24.442 -5.331 1.521 1.00 98.19 89 GLN A O 1
ATOM 687 N N . TYR A 1 90 ? -22.535 -4.920 2.616 1.00 98.56 90 TYR A N 1
ATOM 688 C CA . TYR A 1 90 ? -22.616 -3.470 2.453 1.00 98.56 90 TYR A CA 1
ATOM 689 C C . TYR A 1 90 ? -22.550 -3.058 0.977 1.00 98.56 90 TYR A C 1
ATOM 691 O O . TYR A 1 90 ? -23.350 -2.248 0.522 1.00 98.56 90 TYR A O 1
ATOM 699 N N . ASN A 1 91 ? -21.641 -3.658 0.202 1.00 98.38 91 ASN A N 1
ATOM 700 C CA . ASN A 1 91 ? -21.559 -3.429 -1.243 1.00 98.38 91 ASN A CA 1
ATOM 701 C C . ASN A 1 91 ? -22.824 -3.855 -2.003 1.00 98.38 91 ASN A C 1
ATOM 703 O O . ASN A 1 91 ? -23.092 -3.301 -3.066 1.00 98.38 91 ASN A O 1
ATOM 707 N N . ALA A 1 92 ? -23.563 -4.832 -1.477 1.00 98.19 92 ALA A N 1
ATOM 708 C CA . ALA A 1 92 ? -24.846 -5.297 -1.994 1.00 98.19 92 ALA A CA 1
ATOM 709 C C . ALA A 1 92 ? -26.053 -4.540 -1.401 1.00 98.19 92 ALA A C 1
ATOM 711 O O . ALA A 1 92 ? -27.189 -4.930 -1.653 1.00 98.19 92 ALA A O 1
ATOM 712 N N . GLU A 1 93 ? -25.817 -3.478 -0.619 1.00 98.31 93 GLU A N 1
ATOM 713 C CA . GLU A 1 93 ? -26.848 -2.669 0.052 1.00 98.31 93 GLU A CA 1
ATOM 714 C C . GLU A 1 93 ? -27.716 -3.461 1.058 1.00 98.31 93 GLU A C 1
ATOM 716 O O . GLU A 1 93 ? -28.816 -3.045 1.417 1.00 98.31 93 GLU A O 1
ATOM 721 N N . GLU A 1 94 ? -27.219 -4.598 1.556 1.00 98.50 94 GLU A N 1
ATOM 722 C CA . GLU A 1 94 ? -27.920 -5.463 2.520 1.00 98.50 94 GLU A CA 1
ATOM 723 C C . GLU A 1 94 ? -27.773 -4.990 3.975 1.00 98.50 94 GLU A C 1
ATOM 725 O O . GLU A 1 94 ? -28.605 -5.313 4.824 1.00 98.50 94 GLU A O 1
ATOM 730 N N . ILE A 1 95 ? -26.704 -4.248 4.275 1.00 98.56 95 ILE A N 1
ATOM 731 C CA . ILE A 1 95 ? -26.460 -3.638 5.585 1.00 98.56 95 ILE A CA 1
ATOM 732 C C . ILE A 1 95 ? -26.136 -2.155 5.420 1.00 98.56 95 ILE A C 1
ATOM 734 O O . ILE A 1 95 ? -25.574 -1.739 4.406 1.00 98.56 95 ILE A O 1
ATOM 738 N N . ASP A 1 96 ? -26.458 -1.360 6.436 1.00 98.31 96 ASP A N 1
ATOM 739 C CA . ASP A 1 96 ? -26.132 0.061 6.460 1.00 98.31 96 ASP A CA 1
ATOM 740 C C . ASP A 1 96 ? -24.681 0.331 6.904 1.00 98.31 96 ASP A C 1
ATOM 742 O O . ASP A 1 96 ? -23.892 -0.565 7.231 1.00 98.31 96 ASP A O 1
ATOM 746 N N . GLN A 1 97 ? -24.310 1.611 6.889 1.00 97.44 97 GLN A N 1
ATOM 747 C CA . GLN A 1 97 ? -22.974 2.058 7.267 1.00 97.44 97 GLN A CA 1
ATOM 748 C C . GLN A 1 97 ? -22.665 1.804 8.752 1.00 97.44 97 GLN A C 1
ATOM 750 O O . GLN A 1 97 ? -21.520 1.493 9.082 1.00 97.44 97 GLN A O 1
ATOM 755 N N . ASP A 1 98 ? -23.655 1.892 9.641 1.00 97.50 98 ASP A N 1
ATOM 756 C CA . ASP A 1 98 ? -23.454 1.680 11.077 1.00 97.50 98 ASP A CA 1
ATOM 757 C C . ASP A 1 98 ? -23.136 0.208 11.373 1.00 97.50 98 ASP A C 1
ATOM 759 O O . ASP A 1 98 ? -22.199 -0.096 12.121 1.00 97.50 98 ASP A O 1
ATOM 763 N N . ALA A 1 99 ? -23.838 -0.719 10.716 1.00 98.06 99 ALA A N 1
ATOM 764 C CA . ALA A 1 99 ? -23.549 -2.146 10.769 1.00 98.06 99 ALA A CA 1
ATOM 765 C C . ALA A 1 99 ? -22.146 -2.471 10.219 1.00 98.06 99 ALA A C 1
ATOM 767 O O . ALA A 1 99 ? -21.391 -3.226 10.848 1.00 98.06 99 ALA A O 1
ATOM 768 N N . LEU A 1 100 ? -21.748 -1.859 9.095 1.00 98.44 100 LEU A N 1
ATOM 769 C CA . LEU A 1 100 ? -20.398 -2.006 8.538 1.00 98.44 100 LEU A CA 1
ATOM 770 C C . LEU A 1 100 ? -19.318 -1.504 9.510 1.00 98.44 100 LEU A C 1
ATOM 772 O O . LEU A 1 100 ? -18.303 -2.180 9.723 1.00 98.44 100 LEU A O 1
ATOM 776 N N . ILE A 1 101 ? -19.523 -0.335 10.122 1.00 97.56 101 ILE A N 1
ATOM 777 C CA . ILE A 1 101 ? -18.599 0.236 11.109 1.00 97.56 101 ILE A CA 1
ATOM 778 C C . ILE A 1 101 ? -18.494 -0.693 12.323 1.00 97.56 101 ILE A C 1
ATOM 780 O O . ILE A 1 101 ? -17.384 -1.023 12.749 1.00 97.56 101 ILE A O 1
ATOM 784 N N . GLY A 1 102 ? -19.619 -1.197 12.838 1.00 96.81 102 GLY A N 1
ATOM 785 C CA . GLY A 1 102 ? -19.640 -2.163 13.938 1.00 96.81 102 GLY A CA 1
ATOM 786 C C . GLY A 1 102 ? -18.846 -3.439 13.628 1.00 96.81 102 GLY A C 1
ATOM 787 O O . GLY A 1 102 ? -18.052 -3.907 14.457 1.00 96.81 102 GLY A O 1
ATOM 788 N N . SER A 1 103 ? -18.979 -3.974 12.409 1.00 97.25 103 SER A N 1
ATOM 789 C CA . SER A 1 103 ? -18.182 -5.122 11.957 1.00 97.25 103 SER A CA 1
ATOM 790 C C . SER A 1 103 ? -16.696 -4.780 11.811 1.00 97.25 103 SER A C 1
ATOM 792 O O . SER A 1 103 ? -15.836 -5.584 12.175 1.00 97.25 103 SER A O 1
ATOM 794 N N . THR A 1 104 ? -16.364 -3.586 11.320 1.00 97.00 104 THR A N 1
ATOM 795 C CA . THR A 1 104 ? -14.973 -3.120 11.205 1.00 97.00 104 THR A CA 1
ATOM 796 C C . THR A 1 104 ? -14.301 -3.056 12.575 1.00 97.00 104 THR A C 1
ATOM 798 O O . THR A 1 104 ? -13.207 -3.587 12.754 1.00 97.00 104 THR A O 1
ATOM 801 N N . ILE A 1 105 ? -14.976 -2.484 13.577 1.00 95.94 105 ILE A N 1
ATOM 802 C CA . ILE A 1 105 ? -14.441 -2.341 14.939 1.00 95.94 105 ILE A CA 1
ATOM 803 C C . ILE A 1 105 ? -14.229 -3.704 15.605 1.00 95.94 105 ILE A C 1
ATOM 805 O O . ILE A 1 105 ? -13.192 -3.928 16.236 1.00 95.94 105 ILE A O 1
ATOM 809 N N . SER A 1 106 ? -15.212 -4.599 15.490 1.00 94.19 106 SER A N 1
ATOM 810 C CA . SER A 1 106 ? -15.214 -5.884 16.199 1.00 94.19 106 SER A CA 1
ATOM 811 C C . SER A 1 106 ? -14.376 -6.970 15.517 1.00 94.19 106 SER A C 1
ATOM 813 O O . SER A 1 106 ? -13.764 -7.784 16.207 1.00 94.19 106 SER A O 1
ATOM 815 N N . GLN A 1 107 ? -14.326 -6.987 14.181 1.00 94.38 107 GLN A N 1
ATOM 816 C CA . GLN A 1 107 ? -13.667 -8.038 13.399 1.00 94.38 107 GLN A CA 1
ATOM 817 C C . GLN A 1 107 ? -12.478 -7.508 12.590 1.00 94.38 107 GLN A C 1
ATOM 819 O O . GLN A 1 107 ? -11.397 -8.091 12.653 1.00 94.38 107 GLN A O 1
ATOM 824 N N . GLY A 1 108 ? -12.636 -6.388 11.876 1.00 93.81 108 GLY A N 1
ATOM 825 C CA . GLY A 1 108 ? -11.566 -5.810 11.050 1.00 93.81 108 GLY A CA 1
ATOM 826 C C . GLY A 1 108 ? -10.355 -5.348 11.865 1.00 93.81 108 GLY A C 1
ATOM 827 O O . GLY A 1 108 ? -9.209 -5.626 11.514 1.00 93.81 108 GLY A O 1
ATOM 828 N N . PHE A 1 109 ? -10.609 -4.729 13.018 1.00 95.38 109 PHE A N 1
ATOM 829 C CA . PHE A 1 109 ? -9.582 -4.241 13.939 1.00 95.38 109 PHE A CA 1
ATOM 830 C C . PHE A 1 109 ? -9.165 -5.233 15.023 1.00 95.38 109 PHE A C 1
ATOM 832 O O . PHE A 1 109 ? -8.480 -4.852 15.974 1.00 95.38 109 PHE A O 1
ATOM 839 N N . ARG A 1 110 ? -9.574 -6.502 14.911 1.00 92.88 110 ARG A N 1
ATOM 840 C CA . ARG A 1 110 ? -9.313 -7.513 15.942 1.00 92.88 110 ARG A CA 1
ATOM 841 C C . ARG A 1 110 ? -7.824 -7.790 16.149 1.00 92.88 110 ARG A C 1
ATOM 843 O O . ARG A 1 110 ? -7.418 -8.017 17.279 1.00 92.88 110 ARG A O 1
ATOM 850 N N . TYR A 1 111 ? -7.045 -7.785 15.067 1.00 92.94 111 TYR A N 1
ATOM 851 C CA . TYR A 1 111 ? -5.621 -8.147 15.095 1.00 92.94 111 TYR A CA 1
ATOM 852 C C . TYR A 1 111 ? -4.707 -7.107 14.452 1.00 92.94 111 TYR A C 1
ATOM 854 O O . TYR A 1 111 ? -3.516 -7.068 14.743 1.00 92.94 111 TYR A O 1
ATOM 862 N N . VAL A 1 112 ? -5.238 -6.282 13.546 1.00 94.69 112 VAL A N 1
ATOM 863 C CA . VAL A 1 112 ? -4.393 -5.433 12.701 1.00 94.69 112 VAL A CA 1
ATOM 864 C C . VAL A 1 112 ? -3.663 -4.352 13.496 1.00 94.69 112 VAL A C 1
ATOM 866 O O . VAL A 1 112 ? -2.542 -4.045 13.132 1.00 94.69 112 VAL A O 1
ATOM 869 N N . PHE A 1 113 ? -4.220 -3.818 14.590 1.00 95.25 113 PHE A N 1
ATOM 870 C CA . PHE A 1 113 ? -3.510 -2.821 15.404 1.00 95.25 113 PHE A CA 1
ATOM 871 C C . PHE A 1 113 ? -2.265 -3.402 16.081 1.00 95.25 113 PHE A C 1
ATOM 873 O O . PHE A 1 113 ? -1.203 -2.784 16.030 1.00 95.25 113 PHE A O 1
ATOM 880 N N . ASP A 1 114 ? -2.374 -4.611 16.634 1.00 93.19 114 ASP A N 1
ATOM 881 C CA . ASP A 1 114 ? -1.251 -5.293 17.282 1.00 93.19 114 ASP A CA 1
ATOM 882 C C . ASP A 1 114 ? -0.214 -5.759 16.252 1.00 93.19 114 ASP A C 1
ATOM 884 O O . ASP A 1 114 ? 0.990 -5.639 16.468 1.00 93.19 114 ASP A O 1
ATOM 888 N N . ALA A 1 115 ? -0.682 -6.245 15.099 1.00 94.75 115 ALA A N 1
ATOM 889 C CA . ALA A 1 115 ? 0.163 -6.784 14.038 1.00 94.75 115 ALA A CA 1
ATOM 890 C C . ALA A 1 115 ? 0.709 -5.728 13.059 1.00 94.75 115 ALA A C 1
ATOM 892 O O . ALA A 1 115 ? 1.538 -6.072 12.213 1.00 94.75 115 ALA A O 1
ATOM 893 N N . PHE A 1 116 ? 0.242 -4.472 13.114 1.00 96.94 116 PHE A N 1
ATOM 894 C CA . PHE A 1 116 ? 0.637 -3.441 12.148 1.00 96.94 116 PHE A CA 1
ATOM 895 C C . PHE A 1 116 ? 2.146 -3.239 12.182 1.00 96.94 116 PHE A C 1
ATOM 897 O O . PHE A 1 116 ? 2.800 -3.358 11.160 1.00 96.94 116 PHE A O 1
ATOM 904 N N . HIS A 1 117 ? 2.698 -3.040 13.373 1.00 96.44 117 HIS A N 1
ATOM 905 C CA . HIS A 1 117 ? 4.106 -2.728 13.594 1.00 96.44 117 HIS A CA 1
ATOM 906 C C . HIS A 1 117 ? 5.032 -3.959 13.564 1.00 96.44 117 HIS A C 1
ATOM 908 O O . HIS A 1 117 ? 6.237 -3.818 13.733 1.00 96.44 117 HIS A O 1
ATOM 914 N N . GLN A 1 118 ? 4.494 -5.161 13.330 1.00 94.62 118 GLN A N 1
ATOM 915 C CA . GLN A 1 118 ? 5.261 -6.406 13.350 1.00 94.62 118 GLN A CA 1
ATOM 916 C C . GLN A 1 118 ? 5.869 -6.716 11.973 1.00 94.62 118 GLN A C 1
ATOM 918 O O . GLN A 1 118 ? 5.149 -6.906 10.983 1.00 94.62 118 GLN A O 1
ATOM 923 N N . VAL A 1 119 ? 7.198 -6.822 11.926 1.00 92.06 119 VAL A N 1
ATOM 924 C CA . VAL A 1 119 ? 7.999 -7.125 10.733 1.00 92.06 119 VAL A CA 1
ATOM 925 C C . VAL A 1 119 ? 9.015 -8.212 11.078 1.00 92.06 119 VAL A C 1
ATOM 927 O O . VAL A 1 119 ? 9.750 -8.099 12.050 1.00 92.06 119 VAL A O 1
ATOM 930 N N . ALA A 1 120 ? 9.054 -9.288 10.285 1.00 87.00 120 ALA A N 1
ATOM 931 C CA . ALA A 1 120 ? 9.937 -10.442 10.516 1.00 87.00 120 ALA A CA 1
ATOM 932 C C . ALA A 1 120 ? 9.847 -11.074 11.928 1.00 87.00 120 ALA A C 1
ATOM 934 O O . ALA A 1 120 ? 10.783 -11.731 12.371 1.00 87.00 120 ALA A O 1
ATOM 935 N N . GLY A 1 121 ? 8.701 -10.931 12.603 1.00 86.50 121 GLY A N 1
ATOM 936 C CA . GLY A 1 121 ? 8.449 -11.505 13.931 1.00 86.50 121 GLY A CA 1
ATOM 937 C C . GLY A 1 121 ? 8.786 -10.588 15.109 1.00 86.50 121 GLY A C 1
ATOM 938 O O . GLY A 1 121 ? 8.499 -10.972 16.239 1.00 86.50 121 GLY A O 1
ATOM 939 N N . ASP A 1 122 ? 9.323 -9.394 14.847 1.00 89.50 122 ASP A N 1
ATOM 940 C CA . ASP A 1 122 ? 9.638 -8.384 15.856 1.00 89.50 122 ASP A CA 1
ATOM 941 C C . ASP A 1 122 ? 8.862 -7.081 15.601 1.00 89.50 122 ASP A C 1
ATOM 943 O O . ASP A 1 122 ? 8.406 -6.807 14.487 1.00 89.50 122 ASP A O 1
ATOM 947 N N . ASP A 1 123 ? 8.723 -6.252 16.638 1.00 91.81 123 ASP A N 1
ATOM 948 C CA . ASP A 1 123 ? 8.179 -4.898 16.491 1.00 91.81 123 ASP A CA 1
ATOM 949 C C . ASP A 1 123 ? 9.201 -3.991 15.787 1.00 91.81 123 ASP A C 1
ATOM 951 O O . ASP A 1 123 ? 10.410 -4.095 16.021 1.00 91.81 123 ASP A O 1
ATOM 955 N N . VAL A 1 124 ? 8.729 -3.077 14.937 1.00 93.69 124 VAL A N 1
ATOM 956 C CA . VAL A 1 124 ? 9.606 -2.053 14.358 1.00 93.69 124 VAL A CA 1
ATOM 957 C C . VAL A 1 124 ? 10.215 -1.166 15.456 1.00 93.69 124 VAL A C 1
ATOM 959 O O . VAL A 1 124 ? 9.585 -0.945 16.491 1.00 93.69 124 VAL A O 1
ATOM 962 N N . PRO A 1 125 ? 11.411 -0.586 15.233 1.00 93.44 125 PRO A N 1
ATOM 963 C CA . PRO A 1 125 ? 12.098 0.219 16.246 1.00 93.44 125 PRO A CA 1
ATOM 964 C C . PRO A 1 125 ? 11.299 1.414 16.769 1.00 93.44 125 PRO A C 1
ATOM 966 O O . PRO A 1 125 ? 11.491 1.825 17.912 1.00 93.44 125 PRO A O 1
ATOM 969 N N . GLN A 1 126 ? 10.431 1.993 15.933 1.00 95.12 126 GLN A N 1
ATOM 970 C CA . GLN A 1 126 ? 9.523 3.062 16.328 1.00 95.12 126 GLN A CA 1
ATOM 971 C C . GLN A 1 126 ? 8.128 2.817 15.763 1.00 95.12 126 GLN A C 1
ATOM 973 O O . GLN A 1 126 ? 7.957 2.562 14.570 1.00 95.12 126 GLN A O 1
ATOM 978 N N . ARG A 1 127 ? 7.126 2.906 16.638 1.00 96.50 127 ARG A N 1
ATOM 979 C CA . ARG A 1 127 ? 5.717 2.728 16.279 1.00 96.50 127 ARG A CA 1
ATOM 980 C C . ARG A 1 127 ? 5.151 4.020 15.701 1.00 96.50 127 ARG A C 1
ATOM 982 O O . ARG A 1 127 ? 5.538 5.110 16.114 1.00 96.50 127 ARG A O 1
ATOM 989 N N . PHE A 1 128 ? 4.195 3.887 14.791 1.00 98.00 128 PHE A N 1
ATOM 990 C CA . PHE A 1 128 ? 3.474 4.994 14.157 1.00 98.00 128 PHE A CA 1
ATOM 991 C C . PHE A 1 128 ? 2.251 5.430 14.967 1.00 98.00 128 PHE A C 1
ATOM 993 O O . PHE A 1 128 ? 1.779 6.555 14.842 1.00 98.00 128 PHE A O 1
ATOM 1000 N N . PHE A 1 129 ? 1.728 4.554 15.819 1.00 98.19 129 PHE A N 1
ATOM 1001 C CA . PHE A 1 129 ? 0.627 4.890 16.708 1.00 98.19 129 PHE A CA 1
ATOM 1002 C C . PHE A 1 129 ? 0.603 3.988 17.940 1.00 98.19 129 PHE A C 1
ATOM 1004 O O . PHE A 1 129 ? 1.115 2.865 17.925 1.00 98.19 129 PHE A O 1
ATOM 1011 N N . THR A 1 130 ? -0.056 4.464 18.991 1.00 97.56 130 THR A N 1
ATOM 1012 C CA . THR A 1 130 ? -0.519 3.644 20.113 1.00 97.56 130 THR A CA 1
ATOM 1013 C C . THR A 1 130 ? -2.043 3.596 20.122 1.00 97.56 130 THR A C 1
ATOM 1015 O O . THR A 1 130 ? -2.715 4.414 19.490 1.00 97.56 130 THR A O 1
ATOM 1018 N N . VAL A 1 131 ? -2.602 2.592 20.795 1.00 96.81 131 VAL A N 1
ATOM 1019 C CA . VAL A 1 131 ? -4.050 2.448 20.964 1.00 96.81 131 VAL A CA 1
ATOM 1020 C C . VAL A 1 131 ? -4.350 2.375 22.450 1.00 96.81 131 VAL A C 1
ATOM 1022 O O . VAL A 1 131 ? -3.790 1.535 23.151 1.00 96.81 131 VAL A O 1
ATOM 1025 N N . GLU A 1 132 ? -5.244 3.237 22.914 1.00 95.69 132 GLU A N 1
ATOM 1026 C CA . GLU A 1 132 ? -5.719 3.269 24.295 1.00 95.69 132 GLU A CA 1
ATOM 1027 C C . GLU A 1 132 ? -7.206 2.910 24.363 1.00 95.69 132 GLU A C 1
ATOM 1029 O O . GLU A 1 132 ? -7.950 3.082 23.396 1.00 95.69 132 GLU A O 1
ATOM 1034 N N . GLY A 1 133 ? -7.659 2.401 25.511 1.00 91.56 133 GLY A N 1
ATOM 1035 C CA . GLY A 1 133 ? -9.052 2.003 25.731 1.00 91.56 133 GLY A CA 1
ATOM 1036 C C . GLY A 1 133 ? -9.376 0.570 25.291 1.00 91.56 133 GLY A C 1
ATOM 1037 O O . GLY A 1 133 ? -8.496 -0.267 25.100 1.00 91.56 133 GLY A O 1
ATOM 1038 N N . SER A 1 134 ? -10.669 0.251 25.170 1.00 83.69 134 SER A N 1
ATOM 1039 C CA . SER A 1 134 ? -11.136 -1.103 24.836 1.00 83.69 134 SER A CA 1
ATOM 1040 C C . SER A 1 134 ? -12.395 -1.084 23.966 1.00 83.69 134 SER A C 1
ATOM 1042 O O . SER A 1 134 ? -13.177 -0.137 23.990 1.00 83.69 134 SER A O 1
ATOM 1044 N N . GLY A 1 135 ? -12.589 -2.120 23.145 1.00 76.38 135 GLY A N 1
ATOM 1045 C CA . GLY A 1 135 ? -13.776 -2.237 22.290 1.00 76.38 135 GLY A CA 1
ATOM 1046 C C . GLY A 1 135 ? -13.975 -1.042 21.344 1.00 76.38 135 GLY A C 1
ATOM 1047 O O . GLY A 1 135 ? -13.077 -0.690 20.578 1.00 76.38 135 GLY A O 1
ATOM 1048 N N . GLY A 1 136 ? -15.169 -0.445 21.366 1.00 75.56 136 GLY A N 1
ATOM 1049 C CA . GLY A 1 136 ? -15.527 0.709 20.530 1.00 75.56 136 GLY A CA 1
ATOM 1050 C C . GLY A 1 136 ? -15.038 2.064 21.050 1.00 75.56 136 GLY A C 1
ATOM 1051 O O . GLY A 1 136 ? -14.964 3.005 20.269 1.00 75.56 136 GLY A O 1
ATOM 1052 N N . SER A 1 137 ? -14.653 2.171 22.328 1.00 88.94 137 SER A N 1
ATOM 1053 C CA . SER A 1 137 ? -14.118 3.414 22.908 1.00 88.94 137 SER A CA 1
ATOM 1054 C C . SER A 1 137 ? -12.613 3.576 22.702 1.00 88.94 137 SER A C 1
ATOM 1056 O O . SER A 1 137 ? -12.020 4.507 23.243 1.00 88.94 137 SER A O 1
ATOM 1058 N N . ARG A 1 138 ? -11.991 2.670 21.933 1.00 94.44 138 ARG A N 1
ATOM 1059 C CA . ARG A 1 138 ? -10.571 2.755 21.601 1.00 94.44 138 ARG A CA 1
ATOM 1060 C C . ARG A 1 138 ? -10.255 4.068 20.887 1.00 94.44 138 ARG A C 1
ATOM 1062 O O . ARG A 1 138 ? -10.996 4.500 19.998 1.00 94.44 138 ARG A O 1
ATOM 1069 N N . VAL A 1 139 ? -9.116 4.646 21.233 1.00 97.12 139 VAL A N 1
ATOM 1070 C CA . VAL A 1 139 ? -8.558 5.847 20.609 1.00 97.12 139 VAL A CA 1
ATOM 1071 C C . VAL A 1 139 ? -7.169 5.510 20.091 1.00 97.12 139 VAL A C 1
ATOM 1073 O O . VAL A 1 139 ? -6.393 4.845 20.775 1.00 97.12 139 VAL A O 1
ATOM 1076 N N . ILE A 1 140 ? -6.878 5.924 18.862 1.00 97.56 140 ILE A N 1
ATOM 1077 C CA . ILE A 1 140 ? -5.537 5.864 18.294 1.00 97.56 140 ILE A CA 1
ATOM 1078 C C . ILE A 1 140 ? -4.853 7.199 18.552 1.00 97.56 140 ILE A C 1
ATOM 1080 O O . ILE A 1 140 ? -5.407 8.253 18.230 1.00 97.56 140 ILE A O 1
ATOM 1084 N N . HIS A 1 141 ? -3.635 7.124 19.074 1.00 97.94 141 HIS A N 1
ATOM 1085 C CA . HIS A 1 141 ? -2.736 8.253 19.258 1.00 97.94 141 HIS A CA 1
ATOM 1086 C C . HIS A 1 141 ? -1.574 8.114 18.269 1.00 97.94 141 HIS A C 1
ATOM 1088 O O . HIS A 1 141 ? -0.669 7.301 18.493 1.00 97.94 141 HIS A O 1
ATOM 1094 N N . PRO A 1 142 ? -1.612 8.834 17.134 1.00 98.19 142 PRO A N 1
ATOM 1095 C CA . PRO A 1 142 ? -0.466 8.987 16.248 1.00 98.19 142 PRO A CA 1
ATOM 1096 C C . PRO A 1 142 ? 0.781 9.430 17.012 1.00 98.19 142 PRO A C 1
ATOM 1098 O O . PRO A 1 142 ? 0.722 10.326 17.851 1.00 98.19 142 PRO A O 1
ATOM 1101 N N . THR A 1 143 ? 1.914 8.795 16.730 1.00 97.81 143 THR A N 1
ATOM 1102 C CA . THR A 1 143 ? 3.210 9.223 17.265 1.00 97.81 143 THR A CA 1
ATOM 1103 C C . THR A 1 143 ? 3.820 10.305 16.377 1.00 97.81 143 THR A C 1
ATOM 1105 O O . THR A 1 143 ? 3.370 10.534 15.251 1.00 97.81 143 THR A O 1
ATOM 1108 N N . GLU A 1 144 ? 4.915 10.915 16.835 1.00 95.75 144 GLU A N 1
ATOM 1109 C CA . GLU A 1 144 ? 5.722 11.827 16.014 1.00 95.75 144 GLU A CA 1
ATOM 1110 C C . GLU A 1 144 ? 6.178 11.183 14.695 1.00 95.75 144 GLU A C 1
ATOM 1112 O O . GLU A 1 144 ? 6.286 11.874 13.689 1.00 95.75 144 GLU A O 1
ATOM 1117 N N . GLN A 1 145 ? 6.368 9.857 14.657 1.00 95.88 145 GLN A N 1
ATOM 1118 C CA . GLN A 1 145 ? 6.693 9.152 13.413 1.00 95.88 145 GLN A CA 1
ATOM 1119 C C . GLN A 1 145 ? 5.567 9.234 12.385 1.00 95.88 145 GLN A C 1
ATOM 1121 O O . GLN A 1 145 ? 5.829 9.483 11.214 1.00 95.88 145 GLN A O 1
ATOM 1126 N N . LEU A 1 146 ? 4.309 9.051 12.793 1.00 97.56 146 LEU A N 1
ATOM 1127 C CA . LEU A 1 146 ? 3.190 9.180 11.860 1.00 97.56 146 LEU A CA 1
ATOM 1128 C C . LEU A 1 146 ? 2.943 10.638 11.480 1.00 97.56 146 LEU A C 1
ATOM 1130 O O . LEU A 1 146 ? 2.741 10.930 10.307 1.00 97.56 146 LEU A O 1
ATOM 1134 N N . LEU A 1 147 ? 3.015 11.551 12.448 1.00 96.25 147 LEU A N 1
ATOM 1135 C CA . LEU A 1 147 ? 2.820 12.984 12.212 1.00 96.25 147 LEU A CA 1
ATOM 1136 C C . LEU A 1 147 ? 3.961 13.620 11.395 1.00 96.25 147 LEU A C 1
ATOM 1138 O O . LEU A 1 147 ? 3.749 14.637 10.741 1.00 96.25 147 LEU A O 1
ATOM 1142 N N . GLY A 1 148 ? 5.146 13.003 11.372 1.00 93.81 148 GLY A N 1
ATOM 1143 C CA . GLY A 1 148 ? 6.267 13.396 10.516 1.00 93.81 148 GLY A CA 1
ATOM 1144 C C . GLY A 1 148 ? 6.034 13.145 9.020 1.00 93.81 148 GLY A C 1
ATOM 1145 O O . GLY A 1 148 ? 6.771 13.672 8.185 1.00 93.81 148 GLY A O 1
ATOM 1146 N N . ILE A 1 149 ? 5.002 12.376 8.651 1.00 94.62 149 ILE A N 1
ATOM 1147 C CA . ILE A 1 149 ? 4.616 12.158 7.254 1.00 94.62 149 ILE A CA 1
ATOM 1148 C C . ILE A 1 149 ? 3.772 13.346 6.774 1.00 94.62 149 ILE A C 1
ATOM 1150 O O . ILE A 1 149 ? 2.563 13.409 6.990 1.00 94.62 149 ILE A O 1
ATOM 1154 N N . ASN A 1 150 ? 4.415 14.287 6.080 1.00 92.00 150 ASN A N 1
ATOM 1155 C CA . ASN A 1 150 ? 3.727 15.420 5.458 1.00 92.00 150 ASN A CA 1
ATOM 1156 C C . ASN A 1 150 ? 2.830 14.994 4.276 1.00 92.00 150 ASN A C 1
ATOM 1158 O O . ASN A 1 150 ? 2.902 13.867 3.789 1.00 92.00 150 ASN A O 1
ATOM 1162 N N . THR A 1 151 ? 2.005 15.914 3.770 1.00 91.94 151 THR A N 1
ATOM 1163 C CA . THR A 1 151 ? 1.034 15.644 2.694 1.00 91.94 151 THR A CA 1
ATOM 1164 C C . THR A 1 151 ? 1.659 15.066 1.420 1.00 91.94 151 THR A C 1
ATOM 1166 O O . THR A 1 151 ? 1.098 14.141 0.835 1.00 91.94 151 THR A O 1
ATOM 1169 N N . SER A 1 152 ? 2.821 15.568 0.993 1.00 90.06 152 SER A N 1
ATOM 1170 C CA . SER A 1 152 ? 3.500 15.082 -0.216 1.00 90.06 152 SER A CA 1
ATOM 1171 C C . SER A 1 152 ? 4.036 13.662 -0.023 1.00 90.06 152 SER A C 1
ATOM 1173 O O . SER A 1 152 ? 3.818 12.796 -0.869 1.00 90.06 152 SER A O 1
ATOM 1175 N N . ALA A 1 153 ? 4.661 13.391 1.126 1.00 91.31 153 ALA A N 1
ATOM 1176 C CA . ALA A 1 153 ? 5.110 12.052 1.491 1.00 91.31 153 ALA A CA 1
ATOM 1177 C C . ALA A 1 153 ? 3.924 11.084 1.634 1.00 91.31 153 ALA A C 1
ATOM 1179 O O . ALA A 1 153 ? 3.991 9.960 1.145 1.00 91.31 153 ALA A O 1
ATOM 1180 N N . ALA A 1 154 ? 2.812 11.523 2.230 1.00 94.69 154 ALA A N 1
ATOM 1181 C CA . ALA A 1 154 ? 1.597 10.723 2.361 1.00 94.69 154 ALA A CA 1
ATOM 1182 C C . ALA A 1 154 ? 1.008 10.333 0.996 1.00 94.69 154 ALA A C 1
ATOM 1184 O O . ALA A 1 154 ? 0.532 9.210 0.844 1.00 94.69 154 ALA A O 1
ATOM 1185 N N . ALA A 1 155 ? 1.072 11.220 -0.003 1.00 92.19 155 ALA A N 1
ATOM 1186 C CA . ALA A 1 155 ? 0.634 10.913 -1.363 1.00 92.19 155 ALA A CA 1
ATOM 1187 C C . ALA A 1 155 ? 1.503 9.823 -2.016 1.00 92.19 155 ALA A C 1
ATOM 1189 O O . ALA A 1 155 ? 0.965 8.866 -2.573 1.00 92.19 155 ALA A O 1
ATOM 1190 N N . VAL A 1 156 ? 2.833 9.924 -1.888 1.00 92.31 156 VAL A N 1
ATOM 1191 C CA . VAL A 1 156 ? 3.776 8.916 -2.407 1.00 92.31 156 VAL A CA 1
ATOM 1192 C C . VAL A 1 156 ? 3.574 7.567 -1.717 1.00 92.31 156 VAL A C 1
ATOM 1194 O O . VAL A 1 156 ? 3.344 6.556 -2.378 1.00 92.31 156 VAL A O 1
ATOM 1197 N N . LEU A 1 157 ? 3.581 7.555 -0.381 1.00 95.62 157 LEU A N 1
ATOM 1198 C CA . LEU A 1 157 ? 3.374 6.341 0.411 1.00 95.62 157 LEU A CA 1
ATOM 1199 C C . LEU A 1 157 ? 1.980 5.738 0.181 1.00 95.62 157 LEU A C 1
ATOM 1201 O O . LEU A 1 157 ? 1.819 4.522 0.250 1.00 95.62 157 LEU A O 1
ATOM 1205 N N . GLY A 1 158 ? 0.974 6.565 -0.115 1.00 96.00 158 GLY A N 1
ATOM 1206 C CA . GLY A 1 158 ? -0.367 6.117 -0.481 1.00 96.00 158 GLY A CA 1
ATOM 1207 C C . GLY A 1 158 ? -0.379 5.350 -1.802 1.00 96.00 158 GLY A C 1
ATOM 1208 O O . GLY A 1 158 ? -0.975 4.276 -1.873 1.00 96.00 158 GLY A O 1
ATOM 1209 N N . GLY A 1 159 ? 0.335 5.851 -2.816 1.00 94.25 159 GLY A N 1
ATOM 1210 C CA . GLY A 1 159 ? 0.540 5.133 -4.076 1.00 94.25 159 GLY A CA 1
ATOM 1211 C C . GLY A 1 159 ? 1.260 3.798 -3.873 1.00 94.25 159 GLY A C 1
ATOM 1212 O O . GLY A 1 159 ? 0.829 2.774 -4.401 1.00 94.25 159 GLY A O 1
ATOM 1213 N N . GLU A 1 160 ? 2.309 3.779 -3.047 1.00 95.12 160 GLU A N 1
ATOM 1214 C CA . GLU A 1 160 ? 3.050 2.553 -2.709 1.00 95.12 160 GLU A CA 1
ATOM 1215 C C . GLU A 1 160 ? 2.177 1.515 -1.980 1.00 95.12 160 GLU A C 1
ATOM 1217 O O . GLU A 1 160 ? 2.245 0.321 -2.286 1.00 95.12 160 GLU A O 1
ATOM 1222 N N . VAL A 1 161 ? 1.331 1.956 -1.037 1.00 96.69 161 VAL A N 1
ATOM 1223 C CA . VAL A 1 161 ? 0.359 1.094 -0.339 1.00 96.69 161 VAL A CA 1
ATOM 1224 C C . VAL A 1 161 ? -0.6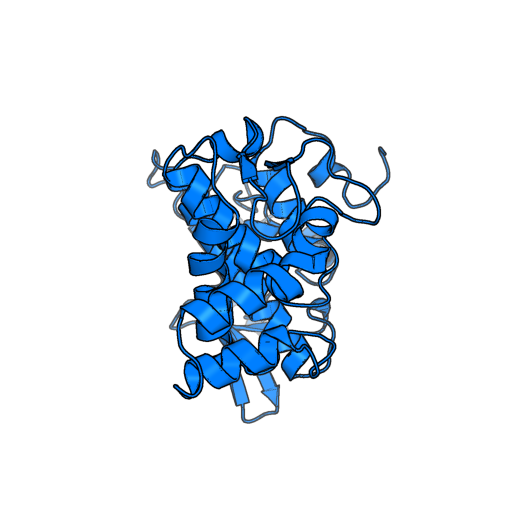04 0.454 -1.335 1.00 96.69 161 VAL A C 1
ATOM 1226 O O . VAL A 1 161 ? -0.819 -0.757 -1.268 1.00 96.69 161 VAL A O 1
ATOM 1229 N N . GLU A 1 162 ? -1.159 1.244 -2.255 1.00 96.12 162 GLU A N 1
ATOM 1230 C CA . GLU A 1 162 ? -2.104 0.756 -3.261 1.00 96.12 162 GLU A CA 1
ATOM 1231 C C . GLU A 1 162 ? -1.448 -0.268 -4.194 1.00 96.12 162 GLU A C 1
ATOM 1233 O O . GLU A 1 162 ? -1.970 -1.370 -4.365 1.00 96.12 162 GLU A O 1
ATOM 1238 N N . ALA A 1 163 ? -0.264 0.041 -4.731 1.00 92.81 163 ALA A N 1
ATOM 1239 C CA . ALA A 1 163 ? 0.466 -0.870 -5.613 1.00 92.81 163 ALA A CA 1
ATOM 1240 C C . ALA A 1 163 ? 0.792 -2.203 -4.917 1.00 92.81 163 ALA A C 1
ATOM 1242 O O . ALA A 1 163 ? 0.603 -3.285 -5.481 1.00 92.81 163 ALA A O 1
ATOM 1243 N N . ARG A 1 164 ? 1.224 -2.151 -3.648 1.00 93.94 164 ARG A N 1
ATOM 1244 C CA . ARG A 1 164 ? 1.493 -3.363 -2.866 1.00 93.94 164 ARG A CA 1
ATOM 1245 C C . ARG A 1 164 ? 0.221 -4.165 -2.599 1.00 93.94 164 ARG A C 1
ATOM 1247 O O . ARG A 1 164 ? 0.265 -5.394 -2.682 1.00 93.94 164 ARG A O 1
ATOM 1254 N N . TRP A 1 165 ? -0.892 -3.501 -2.293 1.00 96.19 165 TRP A N 1
ATOM 1255 C CA . TRP A 1 165 ? -2.175 -4.168 -2.091 1.00 96.19 165 TRP A CA 1
ATOM 1256 C C . TRP A 1 165 ? -2.603 -4.898 -3.366 1.00 96.19 165 TRP A C 1
ATOM 1258 O O . TRP A 1 165 ? -2.819 -6.111 -3.315 1.00 96.19 165 TRP A O 1
ATOM 1268 N N . ARG A 1 166 ? -2.627 -4.215 -4.516 1.00 93.88 166 ARG A N 1
ATOM 1269 C CA . ARG A 1 166 ? -2.997 -4.801 -5.816 1.00 93.88 166 ARG A CA 1
ATOM 1270 C C . ARG A 1 166 ? -2.180 -6.038 -6.176 1.00 93.88 166 ARG A C 1
ATOM 1272 O O . ARG A 1 166 ? -2.741 -7.032 -6.643 1.00 93.88 166 ARG A O 1
ATOM 1279 N N . LEU A 1 167 ? -0.877 -6.013 -5.904 1.00 90.81 167 LEU A N 1
ATOM 1280 C CA . LEU A 1 167 ? -0.006 -7.166 -6.116 1.00 90.81 167 LEU A CA 1
ATOM 1281 C C . LEU A 1 167 ? -0.398 -8.348 -5.212 1.00 90.81 167 LEU A C 1
ATOM 1283 O O . LEU A 1 167 ? -0.519 -9.483 -5.674 1.00 90.81 167 LEU A O 1
ATOM 1287 N N . VAL A 1 168 ? -0.624 -8.089 -3.922 1.00 92.25 168 VAL A N 1
ATOM 1288 C CA . VAL A 1 168 ? -0.942 -9.129 -2.933 1.00 92.25 168 VAL A CA 1
ATOM 1289 C C . VAL A 1 168 ? -2.332 -9.733 -3.154 1.00 92.25 168 VAL A C 1
ATOM 1291 O O . VAL A 1 168 ? -2.464 -10.957 -3.119 1.00 92.25 168 VAL A O 1
ATOM 1294 N N . GLU A 1 169 ? -3.360 -8.922 -3.421 1.00 92.69 169 GLU A N 1
ATOM 1295 C CA . GLU A 1 169 ? -4.708 -9.441 -3.707 1.00 92.69 169 GLU A CA 1
ATOM 1296 C C . GLU A 1 169 ? -4.726 -10.271 -4.996 1.00 92.69 169 GLU A C 1
ATOM 1298 O O . GLU A 1 169 ? -5.348 -11.332 -5.042 1.00 92.69 169 GLU A O 1
ATOM 1303 N N . THR A 1 170 ? -3.969 -9.851 -6.016 1.00 91.00 170 THR A N 1
ATOM 1304 C CA . THR A 1 170 ? -3.850 -10.589 -7.279 1.00 91.00 170 THR A CA 1
ATOM 1305 C C . THR A 1 170 ? -3.157 -11.933 -7.063 1.00 91.00 170 THR A C 1
ATOM 1307 O O . THR A 1 170 ? -3.630 -12.954 -7.563 1.00 91.00 170 THR A O 1
ATOM 1310 N N . ALA A 1 171 ? -2.101 -11.971 -6.245 1.00 89.56 171 ALA A N 1
ATOM 1311 C CA . ALA A 1 171 ? -1.435 -13.212 -5.855 1.00 89.56 171 ALA A CA 1
ATOM 1312 C C . ALA A 1 171 ? -2.383 -14.182 -5.140 1.00 89.56 171 ALA A C 1
ATOM 1314 O O . ALA A 1 171 ? -2.469 -15.355 -5.509 1.00 89.56 171 ALA A O 1
ATOM 1315 N N . TRP A 1 172 ? -3.155 -13.691 -4.164 1.00 91.31 172 TRP A N 1
ATOM 1316 C CA . TRP A 1 172 ? -4.153 -14.507 -3.471 1.00 91.31 172 TRP A CA 1
ATOM 1317 C C . TRP A 1 172 ? -5.242 -15.019 -4.406 1.00 91.31 172 TRP A C 1
ATOM 1319 O O . TRP A 1 172 ? -5.667 -16.164 -4.261 1.00 91.31 172 TRP A O 1
ATOM 1329 N N . ALA A 1 173 ? -5.685 -14.197 -5.355 1.00 89.88 173 ALA A N 1
ATOM 1330 C CA . ALA A 1 173 ? -6.705 -14.573 -6.322 1.00 89.88 173 ALA A CA 1
ATOM 1331 C C . ALA A 1 173 ? -6.215 -15.648 -7.307 1.00 89.88 173 ALA A C 1
ATOM 1333 O O . ALA A 1 173 ? -7.003 -16.486 -7.734 1.00 89.88 173 ALA A O 1
ATOM 1334 N N . ILE A 1 174 ? -4.927 -15.635 -7.666 1.00 88.50 174 ILE A N 1
ATOM 1335 C CA . ILE A 1 174 ? -4.288 -16.667 -8.504 1.00 88.50 174 ILE A CA 1
ATOM 133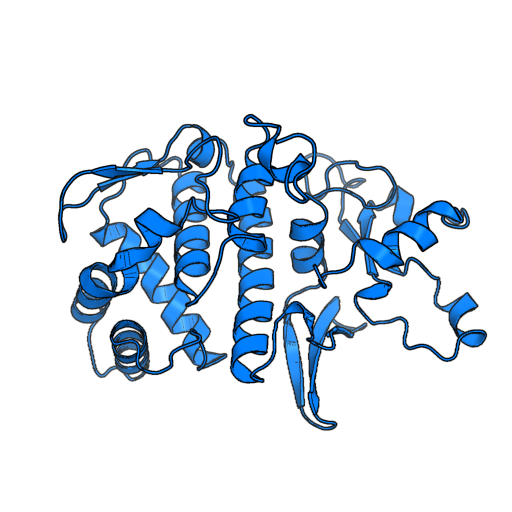6 C C . ILE A 1 174 ? -3.922 -17.916 -7.677 1.00 88.50 174 ILE A C 1
ATOM 1338 O O . ILE A 1 174 ? -3.853 -19.017 -8.216 1.00 88.50 174 ILE A O 1
ATOM 1342 N N . GLY A 1 175 ? -3.732 -17.774 -6.363 1.00 86.88 175 GLY A N 1
ATOM 1343 C CA . GLY A 1 175 ? -3.358 -18.873 -5.469 1.00 86.88 175 GLY A CA 1
ATOM 1344 C C . GLY A 1 175 ? -1.850 -19.124 -5.389 1.00 86.88 175 GLY A C 1
ATOM 1345 O O . GLY A 1 175 ? -1.432 -20.218 -5.016 1.00 86.88 175 GLY A O 1
ATOM 1346 N N . VAL A 1 176 ? -1.031 -18.122 -5.718 1.00 85.19 176 VAL A N 1
ATOM 1347 C CA . VAL A 1 176 ? 0.439 -18.184 -5.652 1.00 85.19 176 VAL A CA 1
ATOM 1348 C C . VAL A 1 176 ? 0.995 -17.142 -4.680 1.00 85.19 176 VAL A C 1
ATOM 1350 O O . VAL A 1 176 ? 0.286 -16.248 -4.217 1.00 85.19 176 VAL A O 1
ATOM 1353 N N . SER A 1 177 ? 2.285 -17.247 -4.352 1.00 83.75 177 SER A N 1
ATOM 1354 C CA . SER A 1 177 ? 2.988 -16.166 -3.651 1.00 83.75 177 SER A CA 1
ATOM 1355 C C . SER A 1 177 ? 3.113 -14.945 -4.563 1.00 83.75 177 SER A C 1
ATOM 1357 O O . SER A 1 177 ? 3.379 -15.095 -5.752 1.00 83.75 177 SER A O 1
ATOM 1359 N N . ALA A 1 178 ? 3.013 -13.736 -4.001 1.00 81.62 178 ALA A N 1
ATOM 1360 C CA . ALA A 1 178 ? 3.226 -12.489 -4.745 1.00 81.62 178 ALA A CA 1
ATOM 1361 C C . ALA A 1 178 ? 4.614 -12.417 -5.408 1.00 81.62 178 ALA A C 1
ATOM 1363 O O . ALA A 1 178 ? 4.769 -11.774 -6.437 1.00 81.62 178 ALA A O 1
ATOM 1364 N N . GLN A 1 179 ? 5.604 -13.119 -4.847 1.00 80.94 179 GLN A N 1
ATOM 1365 C CA . GLN A 1 179 ? 6.965 -13.226 -5.389 1.00 80.94 179 GLN A CA 1
ATOM 1366 C C . GLN A 1 179 ? 7.053 -14.084 -6.661 1.00 80.94 179 GLN A C 1
ATOM 1368 O O . GLN A 1 179 ? 8.053 -14.011 -7.369 1.00 80.94 179 GLN A O 1
ATOM 1373 N N . LEU A 1 180 ? 6.044 -14.924 -6.915 1.00 81.88 180 LEU A N 1
ATOM 1374 C CA . LEU A 1 180 ? 5.964 -15.831 -8.065 1.00 81.88 180 LEU A CA 1
ATOM 1375 C C . LEU A 1 180 ? 5.052 -15.292 -9.171 1.00 81.88 180 LEU A C 1
ATOM 1377 O O . LEU A 1 180 ? 4.797 -16.001 -10.141 1.00 81.88 180 LEU A O 1
ATOM 1381 N N . LEU A 1 181 ? 4.517 -14.079 -9.008 1.00 83.12 181 LEU A N 1
ATOM 1382 C CA . LEU A 1 181 ? 3.715 -13.456 -10.046 1.00 83.12 181 LEU A CA 1
ATOM 1383 C C . LEU A 1 181 ? 4.585 -13.142 -11.254 1.00 83.12 181 LEU A C 1
ATOM 1385 O O . LEU A 1 181 ? 5.674 -12.582 -11.118 1.00 83.12 181 LEU A O 1
ATOM 1389 N N . ASP A 1 182 ? 4.062 -13.475 -12.427 1.00 85.00 182 ASP A N 1
ATOM 1390 C CA . ASP A 1 182 ? 4.649 -13.038 -13.675 1.00 85.00 182 ASP A CA 1
ATOM 1391 C C . ASP A 1 182 ? 4.149 -11.629 -14.001 1.00 85.00 182 ASP A C 1
ATOM 1393 O O . ASP A 1 182 ? 2.969 -11.440 -14.305 1.00 85.00 182 ASP A O 1
ATOM 1397 N N . VAL A 1 183 ? 5.029 -10.639 -13.832 1.00 87.12 183 VAL A N 1
ATOM 1398 C CA . VAL A 1 183 ? 4.678 -9.217 -13.887 1.00 87.12 183 VAL A CA 1
ATOM 1399 C C . VAL A 1 183 ? 5.450 -8.524 -15.003 1.00 87.12 183 VAL A C 1
ATOM 1401 O O . VAL A 1 183 ? 6.685 -8.504 -14.990 1.00 87.12 183 VAL A O 1
ATOM 1404 N N . GLN A 1 184 ? 4.708 -7.909 -15.921 1.00 89.25 184 GLN A N 1
ATOM 1405 C CA . GLN A 1 184 ? 5.217 -7.156 -17.068 1.00 89.25 184 GLN A CA 1
ATOM 1406 C C . GLN A 1 184 ? 4.694 -5.723 -17.049 1.00 89.25 184 GLN A C 1
ATOM 1408 O O . GLN A 1 184 ? 3.633 -5.478 -16.491 1.00 89.25 184 GLN A O 1
ATOM 1413 N N . ILE A 1 185 ? 5.392 -4.777 -17.666 1.00 89.94 185 ILE A N 1
ATOM 1414 C CA . ILE A 1 185 ? 4.876 -3.424 -17.877 1.00 89.94 185 ILE A CA 1
ATOM 1415 C C . ILE A 1 185 ? 4.092 -3.339 -19.188 1.00 89.94 185 ILE A C 1
ATOM 1417 O O . ILE A 1 185 ? 4.511 -3.860 -20.219 1.00 89.94 185 ILE A O 1
ATOM 1421 N N . ASP A 1 186 ? 2.953 -2.655 -19.164 1.00 89.12 186 ASP A N 1
ATOM 1422 C CA . ASP A 1 186 ? 2.266 -2.219 -20.374 1.00 89.12 186 ASP A CA 1
ATOM 1423 C C . ASP A 1 186 ? 2.887 -0.909 -20.872 1.00 89.12 186 ASP A C 1
ATOM 1425 O O . ASP A 1 186 ? 2.770 0.133 -20.231 1.00 89.12 186 ASP A O 1
ATOM 1429 N N . GLY A 1 187 ? 3.524 -0.942 -22.044 1.00 82.62 187 GLY A N 1
ATOM 1430 C CA . GLY A 1 187 ? 4.208 0.221 -22.612 1.00 82.62 187 GLY A CA 1
ATOM 1431 C C . GLY A 1 187 ? 3.301 1.416 -22.938 1.00 82.62 187 GLY A C 1
ATOM 1432 O O . GLY A 1 187 ? 3.811 2.517 -23.125 1.00 82.62 187 GLY A O 1
ATOM 1433 N N . ALA A 1 188 ? 1.976 1.235 -23.020 1.00 84.81 188 ALA A N 1
ATOM 1434 C CA . ALA A 1 188 ? 1.048 2.341 -23.271 1.00 84.81 188 ALA A CA 1
ATOM 1435 C C . ALA A 1 188 ? 0.652 3.100 -21.995 1.00 84.81 188 ALA A C 1
ATOM 1437 O O . ALA A 1 188 ? 0.436 4.312 -22.042 1.00 84.81 188 ALA A O 1
ATOM 1438 N N . THR A 1 189 ? 0.515 2.389 -20.876 1.00 86.69 189 THR A N 1
ATOM 1439 C CA . THR A 1 189 ? -0.024 2.928 -19.616 1.00 86.69 189 THR A CA 1
ATOM 1440 C C . THR A 1 189 ? 1.016 3.026 -18.501 1.00 86.69 189 THR A C 1
ATOM 1442 O O . THR A 1 189 ? 0.774 3.704 -17.504 1.00 86.69 189 THR A O 1
ATOM 1445 N N . GLU A 1 190 ? 2.163 2.363 -18.665 1.00 88.12 190 GLU A N 1
ATOM 1446 C CA . GLU A 1 190 ? 3.157 2.097 -17.619 1.00 88.12 190 GLU A CA 1
ATOM 1447 C C . GLU A 1 190 ? 2.580 1.351 -16.400 1.00 88.12 190 GLU A C 1
ATOM 1449 O O . GLU A 1 190 ? 3.164 1.352 -15.313 1.00 88.12 190 GLU A O 1
ATOM 1454 N N . ASP A 1 191 ? 1.433 0.689 -16.563 1.00 90.50 191 ASP A N 1
ATOM 1455 C CA . ASP A 1 191 ? 0.887 -0.201 -15.547 1.00 90.50 191 ASP A CA 1
ATOM 1456 C C . ASP A 1 191 ? 1.618 -1.538 -15.547 1.00 90.50 191 ASP A C 1
ATOM 1458 O O . ASP A 1 191 ? 1.988 -2.078 -16.589 1.00 90.50 191 ASP A O 1
ATOM 1462 N N . LEU A 1 192 ? 1.781 -2.110 -14.358 1.00 89.50 192 LEU A N 1
ATOM 1463 C CA . LEU A 1 192 ? 2.196 -3.493 -14.216 1.00 89.50 192 LEU A CA 1
ATOM 1464 C C . LEU A 1 192 ? 1.002 -4.406 -14.454 1.00 89.50 192 LEU A C 1
ATOM 1466 O O . LEU A 1 192 ? -0.059 -4.243 -13.858 1.00 89.50 192 LEU A O 1
ATOM 1470 N N . ILE A 1 193 ? 1.197 -5.401 -15.300 1.00 89.94 193 ILE A N 1
ATOM 1471 C CA . ILE A 1 193 ? 0.221 -6.393 -15.702 1.00 89.94 193 ILE A CA 1
ATOM 1472 C C . ILE A 1 193 ? 0.674 -7.755 -15.197 1.00 89.94 193 ILE A C 1
ATOM 1474 O O . ILE A 1 193 ? 1.812 -8.169 -15.409 1.00 89.94 193 ILE A O 1
ATOM 1478 N N . VAL A 1 194 ? -0.249 -8.467 -14.561 1.00 85.88 194 VAL A N 1
ATOM 1479 C CA . VAL A 1 194 ? -0.097 -9.874 -14.205 1.00 85.88 194 VAL A CA 1
ATOM 1480 C C . VAL A 1 194 ? -0.885 -10.721 -15.191 1.00 85.88 194 VAL A C 1
ATOM 1482 O O . VAL A 1 194 ? -2.092 -10.519 -15.364 1.00 85.88 194 VAL A O 1
ATOM 1485 N N . SER A 1 195 ? -0.213 -11.692 -15.802 1.00 79.75 195 SER A N 1
ATOM 1486 C CA . SER A 1 195 ? -0.849 -12.698 -16.655 1.00 79.75 195 SER A CA 1
ATOM 1487 C C . SER A 1 195 ? -1.257 -13.896 -15.797 1.00 79.75 195 SER A C 1
ATOM 1489 O O . SER A 1 195 ? -0.408 -14.563 -15.207 1.00 79.75 195 SER A O 1
ATOM 1491 N N . ARG A 1 196 ? -2.564 -14.162 -15.681 1.00 65.38 196 ARG A N 1
ATOM 1492 C CA . ARG A 1 196 ? -3.085 -15.332 -14.943 1.00 65.38 196 ARG A CA 1
ATOM 1493 C C . ARG A 1 196 ? -3.080 -16.592 -15.823 1.00 65.38 196 ARG A C 1
ATOM 1495 O O . ARG A 1 196 ? -2.869 -17.688 -15.312 1.00 65.38 196 ARG A O 1
ATOM 1502 N N . ASP A 1 197 ? -3.286 -16.419 -17.125 1.00 60.72 197 ASP A N 1
ATOM 1503 C CA . ASP A 1 197 ? -3.195 -17.418 -18.195 1.00 60.72 197 ASP A CA 1
ATOM 1504 C C . ASP A 1 197 ? -2.937 -16.702 -19.543 1.00 60.72 197 ASP A C 1
ATOM 1506 O O . ASP A 1 197 ? -2.662 -15.502 -19.566 1.00 60.72 197 ASP A O 1
ATOM 1510 N N . LEU A 1 198 ? -2.997 -17.423 -20.671 1.00 52.94 198 LEU A N 1
ATOM 1511 C CA . LEU A 1 198 ? -2.768 -16.856 -22.011 1.00 52.94 198 LEU A CA 1
ATOM 1512 C C . LEU A 1 198 ? -3.801 -15.784 -22.423 1.00 52.94 198 LEU A C 1
ATOM 1514 O O . LEU A 1 198 ? -3.551 -15.058 -23.383 1.00 52.94 198 LEU A O 1
ATOM 1518 N N . GLU A 1 199 ? -4.943 -15.680 -21.734 1.00 53.22 199 GLU A N 1
ATOM 1519 C CA . GLU A 1 199 ? -6.085 -14.859 -22.160 1.00 53.22 199 GLU A CA 1
ATOM 1520 C C . GLU A 1 199 ? -6.430 -13.730 -21.175 1.00 53.22 199 GLU A C 1
ATOM 1522 O O . GLU A 1 199 ? -7.038 -12.734 -21.571 1.00 53.22 199 GLU A O 1
ATOM 1527 N N . THR A 1 200 ? -6.022 -13.833 -19.906 1.00 71.50 200 THR A N 1
ATOM 1528 C CA . THR A 1 200 ? -6.392 -12.876 -18.858 1.00 71.50 200 THR A CA 1
ATOM 1529 C C . THR A 1 200 ? -5.189 -12.101 -18.322 1.00 71.50 200 THR A C 1
ATOM 1531 O O . THR A 1 200 ? -4.322 -12.611 -17.609 1.00 71.50 200 THR A O 1
ATOM 1534 N N . ARG A 1 201 ? -5.177 -10.807 -18.658 1.00 78.50 201 ARG A N 1
ATOM 1535 C CA . ARG A 1 201 ? -4.243 -9.794 -18.159 1.00 78.50 201 ARG A CA 1
ATOM 1536 C C . ARG A 1 201 ? -4.942 -8.927 -17.122 1.00 78.50 201 ARG A C 1
ATOM 1538 O O . ARG A 1 201 ? -6.039 -8.432 -17.375 1.00 78.50 201 ARG A O 1
ATOM 1545 N N . LYS A 1 202 ? -4.307 -8.719 -15.971 1.00 85.00 202 LYS A N 1
ATOM 1546 C CA . LYS A 1 202 ? -4.831 -7.858 -14.908 1.00 85.00 202 LYS A CA 1
ATOM 1547 C C . LYS A 1 202 ? -3.817 -6.783 -14.543 1.00 85.00 202 LYS A C 1
ATOM 1549 O O . LYS A 1 202 ? -2.705 -7.118 -14.150 1.00 85.00 202 LYS A O 1
ATOM 1554 N N . SER A 1 203 ? -4.212 -5.511 -14.634 1.00 87.56 203 SER A N 1
ATOM 1555 C CA . SER A 1 203 ? -3.401 -4.413 -14.095 1.00 87.56 203 SER A CA 1
ATOM 1556 C C . SER A 1 203 ? -3.346 -4.505 -12.570 1.00 87.56 203 SER A C 1
ATOM 1558 O O . SER A 1 203 ? -4.372 -4.676 -11.906 1.00 87.56 203 SER A O 1
ATOM 1560 N N . VAL A 1 204 ? -2.136 -4.407 -12.025 1.00 86.25 204 VAL A N 1
ATOM 1561 C CA . VAL A 1 204 ? -1.849 -4.286 -10.592 1.00 86.25 204 VAL A CA 1
ATOM 1562 C C . VAL A 1 204 ? -1.377 -2.874 -10.226 1.00 86.25 204 VAL A C 1
ATOM 1564 O O . VAL A 1 204 ? -0.838 -2.660 -9.143 1.00 86.25 204 VAL A O 1
ATOM 1567 N N . GLY A 1 205 ? -1.643 -1.905 -11.106 1.00 86.00 205 GLY A N 1
ATOM 1568 C CA . GLY A 1 205 ? -1.365 -0.488 -10.909 1.00 86.00 205 GLY A CA 1
ATOM 1569 C C . GLY A 1 205 ? -0.046 -0.026 -11.523 1.00 86.00 205 GLY A C 1
ATOM 1570 O O . GLY A 1 205 ? 0.737 -0.813 -12.054 1.00 86.00 205 GLY A O 1
ATOM 1571 N N . ASN A 1 206 ? 0.187 1.281 -11.437 1.00 90.00 206 ASN A N 1
ATOM 1572 C CA . ASN A 1 206 ? 1.308 1.926 -12.106 1.00 90.00 206 ASN A CA 1
ATOM 1573 C C . ASN A 1 206 ? 2.668 1.462 -11.552 1.00 90.00 206 ASN A C 1
ATOM 1575 O O . ASN A 1 206 ? 2.898 1.446 -10.336 1.00 90.00 206 ASN A O 1
ATOM 1579 N N . ALA A 1 207 ? 3.584 1.134 -12.463 1.00 89.75 207 ALA A N 1
ATOM 1580 C CA . ALA A 1 207 ? 4.909 0.603 -12.167 1.00 89.75 207 ALA A CA 1
ATOM 1581 C C . ALA A 1 207 ? 5.741 1.514 -11.258 1.00 89.75 207 ALA A C 1
ATOM 1583 O O . ALA A 1 207 ? 6.410 1.026 -10.342 1.00 89.75 207 ALA A O 1
ATOM 1584 N N . LYS A 1 208 ? 5.614 2.836 -11.423 1.00 91.69 208 LYS A N 1
ATOM 1585 C CA . LYS A 1 208 ? 6.268 3.835 -10.574 1.00 91.69 208 LYS A CA 1
ATOM 1586 C C . LYS A 1 208 ? 6.047 3.558 -9.090 1.00 91.69 208 LYS A C 1
ATOM 1588 O O . LYS A 1 208 ? 6.997 3.561 -8.309 1.00 91.69 208 LYS A O 1
ATOM 1593 N N . TRP A 1 209 ? 4.801 3.334 -8.684 1.00 91.38 209 TRP A N 1
ATOM 1594 C CA . TRP A 1 209 ? 4.460 3.170 -7.272 1.00 91.38 209 TRP A CA 1
ATOM 1595 C C . TRP A 1 209 ? 4.945 1.837 -6.718 1.00 91.38 209 TRP A C 1
ATOM 1597 O O . TRP A 1 209 ? 5.441 1.786 -5.593 1.00 91.38 209 TRP A O 1
ATOM 1607 N N . ALA A 1 210 ? 4.859 0.776 -7.523 1.00 88.81 210 ALA A N 1
ATOM 1608 C CA . ALA A 1 210 ? 5.373 -0.531 -7.147 1.00 88.81 210 ALA A CA 1
ATOM 1609 C C . ALA A 1 210 ? 6.881 -0.460 -6.872 1.00 88.81 210 ALA A C 1
ATOM 1611 O O . ALA A 1 210 ? 7.325 -0.841 -5.790 1.00 88.81 210 ALA A O 1
ATOM 1612 N N . PHE A 1 211 ? 7.664 0.095 -7.801 1.00 91.25 211 PHE A N 1
ATOM 1613 C CA . PHE A 1 211 ? 9.115 0.193 -7.647 1.00 91.25 211 PHE A CA 1
ATOM 1614 C C . PHE A 1 211 ? 9.541 1.197 -6.570 1.00 91.25 211 PHE A C 1
ATOM 1616 O O . PHE A 1 211 ? 10.517 0.940 -5.866 1.00 91.25 211 PHE A O 1
ATOM 1623 N N . SER A 1 212 ? 8.800 2.296 -6.376 1.00 91.62 212 SER A N 1
ATOM 1624 C CA . SER A 1 212 ? 9.116 3.315 -5.361 1.00 91.62 212 SER A CA 1
ATOM 1625 C C . SER A 1 212 ? 9.250 2.709 -3.963 1.00 91.62 212 SER A C 1
ATOM 1627 O O . SER A 1 212 ? 10.236 2.970 -3.271 1.00 91.62 212 SER A O 1
ATOM 1629 N N . GLY A 1 213 ? 8.320 1.826 -3.582 1.00 90.25 213 GLY A N 1
ATOM 1630 C CA . GLY A 1 213 ? 8.366 1.147 -2.288 1.00 90.25 213 GLY A CA 1
ATOM 1631 C C . GLY A 1 213 ? 9.644 0.325 -2.109 1.00 90.25 213 GLY A C 1
ATOM 1632 O O . GLY A 1 213 ? 10.346 0.483 -1.111 1.00 90.25 213 GLY A O 1
ATOM 1633 N N . TYR A 1 214 ? 9.988 -0.516 -3.088 1.00 89.88 214 TYR A N 1
ATOM 1634 C CA . TYR A 1 214 ? 11.169 -1.388 -3.016 1.00 89.88 214 TYR A CA 1
ATOM 1635 C C . TYR A 1 214 ? 12.502 -0.633 -3.151 1.00 89.88 214 TYR A C 1
ATOM 1637 O O . TYR A 1 214 ? 13.520 -1.109 -2.652 1.00 89.88 214 TYR A O 1
ATOM 1645 N N . GLN A 1 215 ? 12.500 0.550 -3.770 1.00 92.56 215 GLN A N 1
ATOM 1646 C CA . GLN A 1 215 ? 13.680 1.402 -3.949 1.00 92.56 215 GLN A CA 1
ATOM 1647 C C . GLN A 1 215 ? 13.855 2.474 -2.860 1.00 92.56 215 GLN A C 1
ATOM 1649 O O . GLN A 1 215 ? 14.687 3.366 -3.012 1.00 92.56 215 GLN A O 1
ATOM 1654 N N . ASP A 1 216 ? 13.080 2.422 -1.770 1.00 92.56 216 ASP A N 1
ATOM 1655 C CA . ASP A 1 216 ? 13.091 3.438 -0.703 1.00 92.56 216 ASP A CA 1
ATOM 1656 C C . ASP A 1 216 ? 12.833 4.870 -1.225 1.00 92.56 216 ASP A C 1
ATOM 1658 O O . ASP A 1 216 ? 13.389 5.841 -0.714 1.00 92.56 216 ASP A O 1
ATOM 1662 N N . GLY A 1 217 ? 12.006 5.011 -2.269 1.00 91.25 217 GLY A N 1
ATOM 1663 C CA . GLY A 1 217 ? 11.695 6.299 -2.897 1.00 91.25 217 GLY A CA 1
ATOM 1664 C C . GLY A 1 217 ? 12.895 6.979 -3.563 1.00 91.25 217 GLY A C 1
ATOM 1665 O O . GLY A 1 217 ? 12.932 8.205 -3.650 1.00 91.25 217 GLY A O 1
ATOM 1666 N N . LYS A 1 218 ? 13.903 6.209 -3.989 1.00 91.69 218 LYS A N 1
ATOM 1667 C CA . LYS A 1 218 ? 15.148 6.733 -4.563 1.00 91.69 218 LYS A CA 1
ATOM 1668 C C . LYS A 1 218 ? 15.384 6.253 -5.984 1.00 91.69 218 LYS A C 1
ATOM 1670 O O . LYS A 1 218 ? 14.991 5.152 -6.370 1.00 91.69 218 LYS A O 1
ATOM 1675 N N . CYS A 1 219 ? 16.103 7.073 -6.746 1.00 91.56 219 CYS A N 1
ATOM 1676 C CA . CYS A 1 219 ? 16.637 6.708 -8.047 1.00 91.56 219 CYS A CA 1
ATOM 1677 C C . CYS A 1 219 ? 17.551 5.496 -7.895 1.00 91.56 219 CYS A C 1
ATOM 1679 O O . CYS A 1 219 ? 18.505 5.529 -7.115 1.00 91.56 219 CYS A O 1
ATOM 1681 N N . PHE A 1 220 ? 17.300 4.457 -8.687 1.00 91.06 220 PHE A N 1
ATOM 1682 C CA . PHE A 1 220 ? 18.094 3.233 -8.666 1.00 91.06 220 PHE A CA 1
ATOM 1683 C C . PHE A 1 220 ? 19.581 3.485 -8.958 1.00 91.06 220 PHE A C 1
ATOM 1685 O O . PHE A 1 220 ? 20.451 2.826 -8.393 1.00 91.06 220 PHE A O 1
ATOM 1692 N N . TYR A 1 221 ? 19.885 4.458 -9.823 1.00 89.06 221 TYR A N 1
ATOM 1693 C CA . TYR A 1 221 ? 21.250 4.702 -10.284 1.00 89.06 221 TYR A CA 1
ATOM 1694 C C . TYR A 1 221 ? 22.056 5.603 -9.346 1.00 89.06 221 TYR A C 1
ATOM 1696 O O . TYR A 1 221 ? 23.172 5.245 -8.973 1.00 89.06 221 TYR A O 1
ATOM 1704 N N . CYS A 1 222 ? 21.522 6.767 -8.967 1.00 89.69 222 CYS A N 1
ATOM 1705 C CA . CYS A 1 222 ? 22.265 7.765 -8.187 1.00 89.69 222 CYS A CA 1
ATOM 1706 C C . CYS A 1 222 ? 21.835 7.868 -6.718 1.00 89.69 222 CYS A C 1
ATOM 1708 O O . CYS A 1 222 ? 22.475 8.585 -5.952 1.00 89.69 222 CYS A O 1
ATOM 1710 N N . GLY A 1 223 ? 20.762 7.181 -6.313 1.00 89.69 223 GLY A N 1
ATOM 1711 C CA . GLY A 1 223 ? 20.267 7.190 -4.936 1.00 89.69 223 GLY A CA 1
ATOM 1712 C C . GLY A 1 223 ? 19.592 8.492 -4.494 1.00 89.69 223 GLY A C 1
ATOM 1713 O O . GLY A 1 223 ? 19.238 8.600 -3.321 1.00 89.69 223 GLY A O 1
ATOM 1714 N N . VAL A 1 224 ? 19.408 9.471 -5.393 1.00 90.19 224 VAL A N 1
ATOM 1715 C CA . VAL A 1 224 ? 18.668 10.706 -5.084 1.00 90.19 224 VAL A CA 1
ATOM 1716 C C . VAL A 1 224 ? 17.206 10.387 -4.784 1.00 90.19 224 VAL A C 1
ATOM 1718 O O . VAL A 1 224 ? 16.632 9.493 -5.406 1.00 90.19 224 VAL A O 1
ATOM 1721 N N . GLU A 1 225 ? 16.606 11.117 -3.849 1.00 89.56 225 GLU A N 1
ATOM 1722 C CA . GLU A 1 225 ? 15.173 11.018 -3.574 1.00 89.56 225 GLU A CA 1
ATOM 1723 C C . GLU A 1 225 ? 14.353 11.462 -4.788 1.00 89.56 225 GLU A C 1
ATOM 1725 O O . GLU A 1 225 ? 14.672 12.447 -5.462 1.00 89.56 225 GLU A O 1
ATOM 1730 N N . LEU A 1 226 ? 13.301 10.700 -5.063 1.00 89.19 226 LEU A N 1
ATOM 1731 C CA . LEU A 1 226 ? 12.380 10.912 -6.166 1.00 89.19 226 LEU A CA 1
ATOM 1732 C C . LEU A 1 226 ? 11.067 11.522 -5.677 1.00 89.19 226 LEU A C 1
ATOM 1734 O O . LEU A 1 226 ? 10.689 11.354 -4.519 1.00 89.19 226 LEU A O 1
ATOM 1738 N N . ASP A 1 227 ? 10.364 12.206 -6.584 1.00 79.75 227 ASP A N 1
ATOM 1739 C CA . ASP A 1 227 ? 9.035 12.787 -6.340 1.00 79.75 227 ASP A CA 1
ATOM 1740 C C . ASP A 1 227 ? 8.971 13.725 -5.121 1.00 79.75 227 ASP A C 1
ATOM 1742 O O . ASP A 1 227 ? 7.942 13.855 -4.451 1.00 79.75 227 ASP A O 1
ATOM 1746 N N . THR A 1 228 ? 10.080 14.413 -4.842 1.00 73.19 228 THR A N 1
ATOM 1747 C CA . THR A 1 228 ? 10.123 15.491 -3.858 1.00 73.19 228 THR A CA 1
ATOM 1748 C C . THR A 1 228 ? 9.525 16.774 -4.456 1.00 73.19 228 THR A C 1
ATOM 1750 O O . THR A 1 228 ? 9.622 16.993 -5.666 1.00 73.19 228 THR A O 1
ATOM 1753 N N . PRO A 1 229 ? 8.902 17.650 -3.642 1.00 59.31 229 PRO A N 1
ATOM 1754 C CA . PRO A 1 229 ? 8.224 18.856 -4.136 1.00 59.31 229 PRO A CA 1
ATOM 1755 C C . PRO A 1 229 ? 9.113 19.838 -4.918 1.00 59.31 229 PRO A C 1
ATOM 1757 O O . PRO A 1 229 ? 8.584 20.679 -5.642 1.00 59.31 229 PRO A O 1
ATOM 1760 N N . ASP A 1 230 ? 10.440 19.740 -4.780 1.00 51.44 230 ASP A N 1
ATOM 1761 C CA . ASP A 1 230 ? 11.346 20.850 -5.081 1.00 51.44 230 ASP A CA 1
ATOM 1762 C C . ASP A 1 230 ? 12.174 20.722 -6.369 1.00 51.44 230 ASP A C 1
ATOM 1764 O O . ASP A 1 230 ? 12.851 21.687 -6.717 1.00 51.44 230 ASP A O 1
ATOM 1768 N N . LEU A 1 231 ? 12.129 19.621 -7.135 1.00 52.88 231 LEU A N 1
ATOM 1769 C CA . LEU A 1 231 ? 12.926 19.523 -8.371 1.00 52.88 231 LEU A CA 1
ATOM 1770 C C . LEU A 1 231 ? 12.236 18.777 -9.521 1.00 52.88 231 LEU A C 1
ATOM 1772 O O . LEU A 1 231 ? 11.980 17.579 -9.456 1.00 52.88 231 LEU A O 1
ATOM 1776 N N . VAL A 1 232 ? 12.106 19.468 -10.660 1.00 53.00 232 VAL A N 1
ATOM 1777 C CA . VAL A 1 232 ? 11.800 18.871 -11.978 1.00 53.00 232 VAL A CA 1
ATOM 1778 C C . VAL A 1 232 ? 12.813 17.769 -12.343 1.00 53.00 232 VAL A C 1
ATOM 1780 O O . VAL A 1 232 ? 12.462 16.816 -13.027 1.00 53.00 232 VAL A O 1
ATOM 1783 N N . THR A 1 233 ? 14.056 17.843 -11.848 1.00 53.72 233 THR A N 1
ATOM 1784 C CA . THR A 1 233 ? 15.093 16.814 -12.063 1.00 53.72 233 THR A CA 1
ATOM 1785 C C . THR A 1 233 ? 14.875 15.528 -11.257 1.00 53.72 233 THR A C 1
ATOM 1787 O O . THR A 1 233 ? 15.549 14.535 -11.523 1.00 53.72 233 THR A O 1
ATOM 1790 N N . SER A 1 234 ? 13.953 15.533 -10.290 1.00 60.59 234 SER A N 1
ATOM 1791 C CA . SER A 1 234 ? 13.597 14.385 -9.444 1.00 60.59 234 SER A CA 1
ATOM 1792 C C . SER A 1 234 ? 12.290 13.715 -9.881 1.00 60.59 234 SER A C 1
ATOM 1794 O O . SER A 1 234 ? 11.741 12.902 -9.134 1.00 60.59 234 SER A O 1
ATOM 1796 N N . GLN A 1 235 ? 11.786 14.036 -11.082 1.00 79.00 235 GLN A N 1
ATOM 1797 C CA . GLN A 1 235 ? 10.650 13.328 -11.663 1.00 79.00 235 GLN A CA 1
ATOM 1798 C C . GLN A 1 235 ? 11.034 11.868 -11.924 1.00 79.00 235 GLN A C 1
ATOM 1800 O O . GLN A 1 235 ? 12.069 11.570 -12.527 1.00 79.00 235 GLN A O 1
ATOM 1805 N N . THR A 1 236 ? 10.185 10.963 -11.447 1.00 88.12 236 THR A N 1
ATOM 1806 C CA . THR A 1 236 ? 10.377 9.527 -11.629 1.00 88.12 236 THR A CA 1
ATOM 1807 C C . THR A 1 236 ? 10.030 9.096 -13.045 1.00 88.12 236 THR A C 1
ATOM 1809 O O . THR A 1 236 ? 8.945 9.403 -13.539 1.00 88.12 236 THR A O 1
ATOM 1812 N N . HIS A 1 237 ? 10.926 8.319 -13.645 1.00 89.88 237 HIS A N 1
ATOM 1813 C CA . HIS A 1 237 ? 10.703 7.567 -14.874 1.00 89.88 237 HIS A CA 1
ATOM 1814 C C . HIS A 1 237 ? 10.940 6.081 -14.617 1.00 89.88 237 HIS A C 1
ATOM 1816 O O . HIS A 1 237 ? 11.848 5.732 -13.859 1.00 89.88 237 HIS A O 1
ATOM 1822 N N . VAL A 1 238 ? 10.150 5.223 -15.260 1.00 90.50 238 VAL A N 1
ATOM 1823 C CA . VAL A 1 238 ? 10.422 3.784 -15.298 1.00 90.50 238 VAL A CA 1
ATOM 1824 C C . VAL A 1 238 ? 11.388 3.512 -16.444 1.00 90.50 238 VAL A C 1
ATOM 1826 O O . VAL A 1 238 ? 11.165 3.952 -17.568 1.00 90.50 238 VAL A O 1
ATOM 1829 N N . ASP A 1 239 ? 12.480 2.821 -16.144 1.00 89.12 239 ASP A N 1
ATOM 1830 C CA . ASP A 1 239 ? 13.611 2.657 -17.048 1.00 89.12 239 ASP A CA 1
ATOM 1831 C C . ASP A 1 239 ? 14.031 1.185 -17.140 1.00 89.12 239 ASP A C 1
ATOM 1833 O O . ASP A 1 239 ? 14.091 0.472 -16.131 1.00 89.12 239 ASP A O 1
ATOM 1837 N N . HIS A 1 240 ? 14.362 0.735 -18.351 1.00 87.56 240 HIS A N 1
ATOM 1838 C CA . HIS A 1 240 ? 14.886 -0.603 -18.612 1.00 87.56 240 HIS A CA 1
ATOM 1839 C C . HIS A 1 240 ? 16.389 -0.638 -18.348 1.00 87.56 240 HIS A C 1
ATOM 1841 O O . HIS A 1 240 ? 17.179 0.029 -19.024 1.00 87.56 240 HIS A O 1
ATOM 1847 N N . VAL A 1 241 ? 16.829 -1.442 -17.384 1.00 85.56 241 VAL A N 1
ATOM 1848 C CA . VAL A 1 241 ? 18.252 -1.555 -17.029 1.00 85.56 241 VAL A CA 1
ATOM 1849 C C . VAL A 1 241 ? 19.058 -2.091 -18.211 1.00 85.56 241 VAL A C 1
ATOM 1851 O O . VAL A 1 241 ? 20.095 -1.517 -18.542 1.00 85.56 241 VAL A O 1
ATOM 1854 N N . ILE A 1 242 ? 18.564 -3.140 -18.874 1.00 81.44 242 ILE A N 1
ATOM 1855 C CA . ILE A 1 242 ? 19.028 -3.610 -20.181 1.00 81.44 242 ILE A CA 1
ATOM 1856 C C . ILE A 1 242 ? 18.215 -2.894 -21.269 1.00 81.44 242 ILE A C 1
ATOM 1858 O O . ILE A 1 242 ? 17.011 -3.136 -21.374 1.00 81.44 242 ILE A O 1
ATOM 1862 N N . PRO A 1 243 ? 18.848 -2.054 -22.109 1.00 77.75 243 PRO A N 1
ATOM 1863 C CA . PRO A 1 243 ? 18.162 -1.344 -23.183 1.00 77.75 243 PRO A CA 1
ATOM 1864 C C . PRO A 1 243 ? 17.509 -2.279 -24.203 1.00 77.75 243 PRO A C 1
ATOM 1866 O O . PRO A 1 243 ? 18.133 -3.242 -24.658 1.00 77.75 243 PRO A O 1
ATOM 1869 N N . TYR A 1 244 ? 16.322 -1.905 -24.690 1.00 72.56 244 TYR A N 1
ATOM 1870 C CA . TYR A 1 244 ? 15.583 -2.646 -25.723 1.00 72.56 244 TYR A CA 1
ATOM 1871 C C . TYR A 1 244 ? 16.419 -2.948 -26.984 1.00 72.56 244 TYR A C 1
ATOM 1873 O O . TYR A 1 244 ? 16.288 -3.995 -27.616 1.00 72.56 244 TYR A O 1
ATOM 1881 N N . SER A 1 245 ? 17.350 -2.058 -27.345 1.00 73.94 245 SER A N 1
ATOM 1882 C CA . SER A 1 245 ? 18.247 -2.244 -28.493 1.00 73.94 245 SER A CA 1
ATOM 1883 C C . SER A 1 245 ? 19.177 -3.458 -28.363 1.00 73.94 245 SER A C 1
ATOM 1885 O O . SER A 1 245 ? 19.481 -4.095 -29.371 1.00 73.94 245 SER A O 1
ATOM 1887 N N . LEU A 1 246 ? 19.596 -3.800 -27.140 1.00 72.38 246 LEU A N 1
ATOM 1888 C CA . LEU A 1 246 ? 20.420 -4.975 -26.832 1.00 72.38 246 LEU A CA 1
ATOM 1889 C C . LEU A 1 246 ? 19.582 -6.252 -26.707 1.00 72.38 246 LEU A C 1
ATOM 1891 O O . LEU A 1 246 ? 20.114 -7.352 -26.833 1.00 72.38 246 LEU A O 1
ATOM 1895 N N . CYS A 1 247 ? 18.268 -6.114 -26.539 1.00 66.69 247 CYS A N 1
ATOM 1896 C CA . CYS A 1 247 ? 17.355 -7.234 -26.332 1.00 66.69 247 CYS A CA 1
ATOM 1897 C C . CYS A 1 247 ? 17.189 -8.088 -27.588 1.00 66.69 247 CYS A C 1
ATOM 1899 O O . CYS A 1 247 ? 16.964 -9.279 -27.476 1.00 66.69 247 CYS A O 1
ATOM 1901 N N . LYS A 1 248 ? 17.436 -7.548 -28.791 1.00 63.31 248 LYS A N 1
ATOM 1902 C CA . LYS A 1 248 ? 17.493 -8.360 -30.026 1.00 63.31 248 LYS A CA 1
ATOM 1903 C C . LYS A 1 248 ? 18.555 -9.469 -29.989 1.00 63.31 248 LYS A C 1
ATOM 1905 O O . LYS A 1 248 ? 18.530 -10.356 -30.835 1.00 63.31 248 LYS A O 1
ATOM 1910 N N . LEU A 1 249 ? 19.510 -9.387 -29.061 1.00 69.56 249 LEU A N 1
ATOM 1911 C CA . LEU A 1 249 ? 20.567 -10.377 -28.853 1.00 69.56 249 LEU A CA 1
ATOM 1912 C C . LEU A 1 249 ? 20.232 -11.372 -27.729 1.00 69.56 249 LEU A C 1
ATOM 1914 O O . LEU A 1 249 ? 21.011 -12.292 -27.490 1.00 69.56 249 LEU A O 1
ATOM 1918 N N . MET A 1 250 ? 19.109 -11.183 -27.032 1.00 66.44 250 MET A N 1
ATOM 1919 C CA . MET A 1 250 ? 18.666 -11.988 -25.898 1.00 66.44 250 MET A CA 1
ATOM 1920 C C . MET A 1 250 ? 17.292 -12.586 -26.213 1.00 66.44 250 MET A C 1
ATOM 1922 O O . MET A 1 250 ? 16.377 -11.874 -26.605 1.00 66.44 250 MET A O 1
ATOM 1926 N N . ASP A 1 251 ? 17.123 -13.893 -26.025 1.00 72.12 251 ASP A N 1
ATOM 1927 C CA . ASP A 1 251 ? 15.807 -14.543 -26.112 1.00 72.12 251 ASP A CA 1
ATOM 1928 C C . ASP A 1 251 ? 15.049 -14.352 -24.786 1.00 72.12 251 ASP A C 1
ATOM 1930 O O . ASP A 1 251 ? 14.833 -15.293 -24.025 1.00 72.12 251 ASP A O 1
ATOM 1934 N N . ALA A 1 252 ? 14.785 -13.092 -24.430 1.00 73.88 252 ALA A N 1
ATOM 1935 C CA . ALA A 1 252 ? 14.185 -12.713 -23.156 1.00 73.88 252 ALA A CA 1
ATOM 1936 C C . ALA A 1 252 ? 13.195 -11.559 -23.332 1.00 73.88 252 ALA A C 1
ATOM 1938 O O . ALA A 1 252 ? 13.480 -10.585 -24.031 1.00 73.88 252 ALA A O 1
ATOM 1939 N N . ASP A 1 253 ? 12.056 -11.659 -22.648 1.00 79.12 253 ASP A N 1
ATOM 1940 C CA . ASP A 1 253 ? 11.088 -10.572 -22.545 1.00 79.12 253 ASP A CA 1
ATOM 1941 C C . ASP A 1 253 ? 11.573 -9.560 -21.497 1.00 79.12 253 ASP A C 1
ATOM 1943 O O . ASP A 1 253 ? 11.758 -9.872 -20.316 1.00 79.12 253 ASP A O 1
ATOM 1947 N N . VAL A 1 254 ? 11.851 -8.350 -21.970 1.00 83.44 254 VAL A N 1
ATOM 1948 C CA . VAL A 1 254 ? 12.531 -7.293 -21.217 1.00 83.44 254 VAL A CA 1
ATOM 1949 C C . VAL A 1 254 ? 11.583 -6.316 -20.556 1.00 83.44 254 VAL A C 1
ATOM 1951 O O . VAL A 1 254 ? 12.044 -5.478 -19.786 1.00 83.44 254 VAL A O 1
ATOM 1954 N N . ASP A 1 255 ? 10.286 -6.459 -20.813 1.00 87.06 255 ASP A N 1
ATOM 1955 C CA . ASP A 1 255 ? 9.236 -5.673 -20.176 1.00 87.06 255 ASP A CA 1
ATOM 1956 C C . ASP A 1 255 ? 8.825 -6.272 -18.824 1.00 87.06 255 ASP A C 1
ATOM 1958 O O . ASP A 1 255 ? 7.962 -5.739 -18.134 1.00 87.06 255 ASP A O 1
ATOM 1962 N N . HIS A 1 256 ?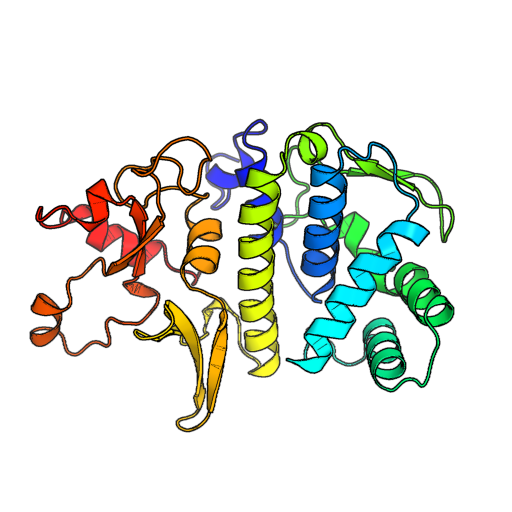 9.460 -7.360 -18.384 1.00 87.06 256 HIS A N 1
ATOM 1963 C CA . HIS A 1 256 ? 9.248 -7.883 -17.039 1.00 87.06 256 HIS A CA 1
ATOM 1964 C C . HIS A 1 256 ? 9.929 -7.030 -15.975 1.00 87.06 256 HIS A C 1
ATOM 1966 O O . HIS A 1 256 ? 11.015 -6.480 -16.174 1.00 87.06 256 HIS A O 1
ATOM 1972 N N . VAL A 1 257 ? 9.350 -7.061 -14.770 1.00 87.25 257 VAL A N 1
ATOM 1973 C CA . VAL A 1 257 ? 9.870 -6.372 -13.577 1.00 87.25 257 VAL A CA 1
ATOM 1974 C C . VAL A 1 257 ? 11.334 -6.666 -13.286 1.00 87.25 257 VAL A C 1
ATOM 1976 O O . VAL A 1 257 ? 11.971 -5.869 -12.610 1.00 87.25 257 VAL A O 1
ATOM 1979 N N . TRP A 1 258 ? 11.894 -7.770 -13.804 1.00 84.00 258 TRP A N 1
ATOM 1980 C CA . TRP A 1 258 ? 13.290 -8.084 -13.560 1.00 84.00 258 TRP A CA 1
ATOM 1981 C C . TRP A 1 258 ? 14.280 -7.078 -14.172 1.00 84.00 258 TRP A C 1
ATOM 1983 O O . TRP A 1 258 ? 15.424 -6.973 -13.716 1.00 84.00 258 TRP A O 1
ATOM 1993 N N . ASN A 1 259 ? 13.832 -6.346 -15.191 1.00 86.75 259 ASN A N 1
ATOM 1994 C CA . ASN A 1 259 ? 14.626 -5.402 -15.963 1.00 86.75 259 ASN A CA 1
ATOM 1995 C C . ASN A 1 259 ? 14.212 -3.938 -15.745 1.00 86.75 259 ASN A C 1
ATOM 1997 O O . ASN A 1 259 ? 14.740 -3.061 -16.423 1.00 86.75 259 ASN A O 1
ATOM 2001 N N . LEU A 1 260 ? 13.273 -3.659 -14.842 1.00 89.44 260 LEU A N 1
ATOM 2002 C CA . LEU A 1 260 ? 12.652 -2.343 -14.696 1.00 89.44 260 LEU A CA 1
ATOM 2003 C C . LEU A 1 260 ? 13.006 -1.704 -13.355 1.00 89.44 260 LEU A C 1
ATOM 2005 O O . LEU A 1 260 ? 13.033 -2.379 -12.327 1.00 89.44 260 LEU A O 1
ATOM 2009 N N . VAL A 1 261 ? 13.260 -0.395 -13.365 1.00 92.31 261 VAL A N 1
ATOM 2010 C CA . VAL A 1 261 ? 13.568 0.394 -12.163 1.00 92.31 261 VAL A CA 1
ATOM 2011 C C . VAL A 1 261 ? 13.024 1.816 -12.269 1.00 92.31 261 VAL A C 1
ATOM 2013 O O . VAL A 1 261 ? 12.883 2.352 -13.364 1.00 92.31 261 VAL A O 1
ATOM 2016 N N . ASN A 1 262 ? 12.800 2.472 -11.131 1.00 93.25 262 ASN A N 1
ATOM 2017 C CA . ASN A 1 262 ? 12.591 3.918 -11.081 1.00 93.25 262 ASN A CA 1
ATOM 2018 C C . ASN A 1 262 ? 13.930 4.669 -11.149 1.00 93.25 262 ASN A C 1
ATOM 2020 O O . ASN A 1 262 ? 14.845 4.417 -10.354 1.00 93.25 262 ASN A O 1
ATOM 2024 N N . ALA A 1 263 ? 14.015 5.654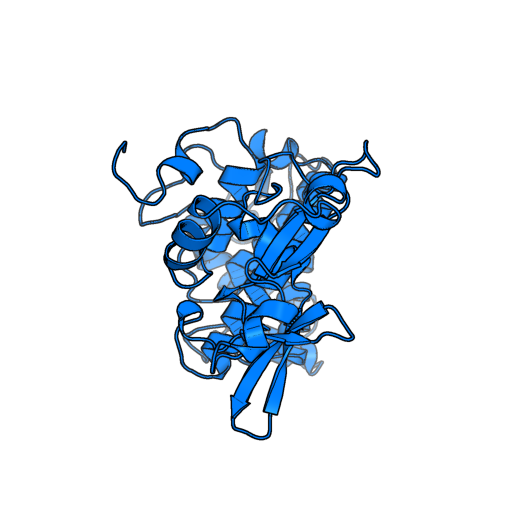 -12.036 1.00 92.12 263 ALA A N 1
ATOM 2025 C CA . ALA A 1 263 ? 15.163 6.531 -12.220 1.00 92.12 263 ALA A CA 1
ATOM 2026 C C . ALA A 1 263 ? 14.742 8.009 -12.229 1.00 92.12 263 ALA A C 1
ATOM 2028 O O . ALA A 1 263 ? 13.622 8.347 -12.607 1.00 92.12 263 ALA A O 1
ATOM 2029 N N . CYS A 1 264 ? 15.652 8.902 -11.832 1.00 91.19 264 CYS A N 1
ATOM 2030 C CA . CYS A 1 264 ? 15.462 10.338 -12.036 1.00 91.19 264 CYS A CA 1
ATOM 2031 C C . CYS A 1 264 ? 15.669 10.699 -13.514 1.00 91.19 264 CYS A C 1
ATOM 2033 O O . CYS A 1 264 ? 16.356 9.976 -14.246 1.00 91.19 264 CYS A O 1
ATOM 2035 N N . SER A 1 265 ? 15.136 11.844 -13.947 1.00 88.88 265 SER A N 1
ATOM 2036 C CA . SER A 1 265 ? 15.233 12.294 -15.342 1.00 88.88 265 SER A CA 1
ATOM 2037 C C . SER A 1 265 ? 16.674 12.364 -15.859 1.00 88.88 265 SER A C 1
ATOM 2039 O O . SER A 1 265 ? 16.928 11.989 -17.000 1.00 88.88 265 SER A O 1
ATOM 2041 N N . GLU A 1 266 ? 17.635 12.787 -15.029 1.00 88.56 266 GLU A N 1
ATOM 2042 C CA . GLU A 1 266 ? 19.046 12.862 -15.433 1.00 88.56 266 GLU A CA 1
ATOM 2043 C C . GLU A 1 266 ? 19.632 11.480 -15.749 1.00 88.56 266 GLU A C 1
ATOM 2045 O O . GLU A 1 266 ? 20.269 11.299 -16.787 1.00 88.56 266 GLU A O 1
ATOM 2050 N N . CYS A 1 267 ? 19.397 10.488 -14.886 1.00 88.44 267 CYS A N 1
ATOM 2051 C CA . CYS A 1 267 ? 19.905 9.138 -15.110 1.00 88.44 267 CYS A CA 1
ATOM 2052 C C . CYS A 1 267 ? 19.193 8.447 -16.278 1.00 88.44 267 CYS A C 1
ATOM 2054 O O . CYS A 1 267 ? 19.871 7.827 -17.098 1.00 88.44 267 CYS A O 1
ATOM 2056 N N . ASN A 1 268 ? 17.870 8.606 -16.380 1.00 87.12 268 ASN A N 1
ATOM 2057 C CA . ASN A 1 268 ? 17.051 8.018 -17.442 1.00 87.12 268 ASN A CA 1
ATOM 2058 C C . ASN A 1 268 ? 17.447 8.527 -18.841 1.00 87.12 268 ASN A C 1
ATOM 2060 O O . ASN A 1 268 ? 17.484 7.769 -19.804 1.00 87.12 268 ASN A O 1
ATOM 2064 N N . LEU A 1 269 ? 17.789 9.816 -18.963 1.00 84.62 269 LEU A N 1
ATOM 2065 C CA . LEU A 1 269 ? 18.224 10.418 -20.231 1.00 84.62 269 LEU A CA 1
ATOM 2066 C C . LEU A 1 269 ? 19.712 10.191 -20.538 1.00 84.62 269 LEU A C 1
ATOM 2068 O O . LEU A 1 269 ? 20.177 10.519 -21.634 1.00 84.62 269 LEU A O 1
ATOM 2072 N N . SER A 1 270 ? 20.489 9.673 -19.584 1.00 80.19 270 SER A N 1
ATOM 2073 C CA . SER A 1 270 ? 21.926 9.505 -19.772 1.00 80.19 270 SER A CA 1
ATOM 2074 C C . SER A 1 270 ? 22.229 8.366 -20.753 1.00 80.19 270 SER A C 1
ATOM 2076 O O . SER A 1 270 ? 21.757 7.243 -20.620 1.00 80.19 270 SER A O 1
ATOM 2078 N N . THR A 1 271 ? 23.079 8.639 -21.745 1.00 60.53 271 THR A N 1
ATOM 2079 C CA . THR A 1 271 ? 23.532 7.648 -22.741 1.00 60.53 271 THR A CA 1
ATOM 2080 C C . THR A 1 271 ? 24.718 6.812 -22.263 1.00 60.53 271 THR A C 1
ATOM 2082 O O . THR A 1 271 ? 25.251 5.996 -23.021 1.00 60.53 271 THR A O 1
ATOM 2085 N N . ARG A 1 272 ? 25.178 7.007 -21.017 1.00 57.50 272 ARG A N 1
ATOM 2086 C CA . ARG A 1 272 ? 26.215 6.148 -20.444 1.00 57.50 272 ARG A CA 1
ATOM 2087 C C . ARG A 1 272 ? 25.641 4.743 -20.367 1.00 57.50 272 ARG A C 1
ATOM 2089 O O . ARG A 1 272 ? 24.593 4.543 -19.765 1.00 57.50 272 ARG A O 1
ATOM 2096 N N . LEU A 1 273 ? 26.355 3.775 -20.945 1.00 54.16 273 LEU A N 1
ATOM 2097 C CA . LEU A 1 273 ? 26.139 2.365 -20.639 1.00 54.16 273 LEU A CA 1
ATOM 2098 C C . LEU A 1 273 ? 26.075 2.250 -19.118 1.00 54.16 273 LEU A C 1
ATOM 2100 O O . LEU A 1 273 ? 27.083 2.472 -18.439 1.00 54.16 273 LEU A O 1
ATOM 2104 N N . LYS A 1 274 ? 24.875 1.970 -18.604 1.00 63.78 274 LYS A N 1
ATOM 2105 C CA . LYS A 1 274 ? 24.648 1.624 -17.205 1.00 63.78 274 LYS A CA 1
ATOM 2106 C C . LYS A 1 274 ? 25.702 0.569 -16.884 1.00 63.78 274 LYS A C 1
ATOM 2108 O O . LYS A 1 274 ? 25.843 -0.404 -17.625 1.00 63.78 274 LYS A O 1
ATOM 2113 N N . SER A 1 275 ? 26.574 0.866 -15.924 1.00 57.31 275 SER A N 1
ATOM 2114 C CA . SER A 1 275 ? 27.792 0.089 -15.693 1.00 57.31 275 SER A CA 1
ATOM 2115 C C . SER A 1 275 ? 27.475 -1.400 -15.495 1.00 57.31 275 SER A C 1
ATOM 2117 O O . SER A 1 275 ? 26.387 -1.765 -15.049 1.00 57.31 275 SER A O 1
ATOM 2119 N N . LEU A 1 276 ? 28.456 -2.271 -15.773 1.00 55.38 276 LEU A N 1
ATOM 2120 C CA . LEU A 1 276 ? 28.373 -3.722 -15.520 1.00 55.38 276 LEU A CA 1
ATOM 2121 C C . LEU A 1 276 ? 27.911 -4.079 -14.091 1.00 55.38 276 LEU A C 1
ATOM 2123 O O . LEU A 1 276 ? 27.415 -5.176 -13.846 1.00 55.38 276 LEU A O 1
ATOM 2127 N N . GLU A 1 277 ? 28.074 -3.146 -13.156 1.00 56.34 277 GLU A N 1
ATOM 2128 C CA . GLU A 1 277 ? 27.680 -3.261 -11.758 1.00 56.34 277 GLU A CA 1
ATOM 2129 C C . GLU A 1 277 ? 26.155 -3.245 -11.563 1.00 56.34 277 GLU A C 1
ATOM 2131 O O . GLU A 1 277 ? 25.644 -4.072 -10.809 1.00 56.34 277 GLU A O 1
ATOM 2136 N N . TYR A 1 278 ? 25.403 -2.420 -12.304 1.00 60.16 278 TYR A N 1
ATOM 2137 C CA . TYR A 1 278 ? 23.935 -2.386 -12.200 1.00 60.16 278 TYR A CA 1
ATOM 2138 C C . TYR A 1 278 ? 23.281 -3.684 -12.688 1.00 60.16 278 TYR A C 1
ATOM 2140 O O . TYR A 1 278 ? 22.331 -4.163 -12.069 1.00 60.16 278 TYR A O 1
ATOM 2148 N N . TYR A 1 279 ? 23.839 -4.324 -13.720 1.00 58.16 279 TYR A N 1
ATOM 2149 C CA . TYR A 1 279 ? 23.335 -5.616 -14.204 1.00 58.16 279 TYR A CA 1
ATOM 2150 C C . TYR A 1 279 ? 23.486 -6.743 -13.168 1.00 58.16 279 TYR A C 1
ATOM 2152 O O . TYR A 1 279 ? 22.711 -7.696 -13.178 1.00 58.16 279 TYR A O 1
ATOM 2160 N N . ARG A 1 280 ? 24.443 -6.636 -12.230 1.00 45.91 280 ARG A N 1
ATOM 2161 C CA . ARG A 1 280 ? 24.575 -7.590 -11.112 1.00 45.91 280 ARG A CA 1
ATOM 2162 C C . ARG A 1 280 ? 23.524 -7.368 -10.023 1.00 45.91 280 ARG A C 1
ATOM 2164 O O . ARG A 1 280 ? 23.152 -8.326 -9.351 1.00 45.91 280 ARG A O 1
ATOM 2171 N N . VAL A 1 281 ? 23.046 -6.134 -9.851 1.00 49.91 281 VAL A N 1
ATOM 2172 C CA . VAL A 1 281 ? 22.054 -5.769 -8.827 1.00 49.91 281 VAL A CA 1
ATOM 2173 C C . VAL A 1 281 ? 20.646 -6.219 -9.227 1.00 49.91 281 VAL A C 1
ATOM 2175 O O . VAL A 1 281 ? 19.933 -6.750 -8.378 1.00 49.91 281 VAL A O 1
ATOM 2178 N N . CYS A 1 282 ? 20.267 -6.131 -10.508 1.00 47.62 282 CYS A N 1
ATOM 2179 C CA . CYS A 1 282 ? 18.964 -6.625 -10.987 1.00 47.62 282 CYS A CA 1
ATOM 2180 C C . CYS A 1 282 ? 18.759 -8.126 -10.732 1.00 47.62 282 CYS A C 1
ATOM 2182 O O . CYS A 1 282 ? 17.660 -8.553 -10.401 1.00 47.62 282 CYS A O 1
ATOM 2184 N N . HIS A 1 283 ? 19.813 -8.943 -10.751 1.00 37.12 283 HIS A N 1
ATOM 2185 C CA . HIS A 1 283 ? 19.675 -10.360 -10.393 1.00 37.12 283 HIS A CA 1
ATOM 2186 C C . HIS A 1 283 ? 19.297 -10.606 -8.916 1.00 37.12 283 HIS A C 1
ATOM 2188 O O . HIS A 1 283 ? 18.838 -11.697 -8.582 1.00 37.12 283 HIS A O 1
ATOM 2194 N N . CYS A 1 284 ? 19.469 -9.610 -8.039 1.00 32.50 284 CYS A N 1
ATOM 2195 C CA . CYS A 1 284 ? 19.263 -9.721 -6.593 1.00 32.50 284 CYS A CA 1
ATOM 2196 C C . CYS A 1 284 ? 18.137 -8.833 -6.032 1.00 32.50 284 CYS A C 1
ATOM 2198 O O . CYS A 1 284 ? 17.662 -9.128 -4.936 1.00 32.50 284 CYS A O 1
ATOM 2200 N N . ALA A 1 285 ? 17.747 -7.759 -6.729 1.00 36.75 285 ALA A N 1
ATOM 2201 C CA . ALA A 1 285 ? 16.918 -6.674 -6.185 1.00 36.75 285 ALA A CA 1
ATOM 2202 C C . ALA A 1 285 ? 15.442 -6.696 -6.613 1.00 36.75 285 ALA A C 1
ATOM 2204 O O . ALA A 1 285 ? 14.673 -5.837 -6.187 1.00 36.75 285 ALA A O 1
ATOM 2205 N N . ASN A 1 286 ? 15.028 -7.657 -7.434 1.00 41.50 286 ASN A N 1
ATOM 2206 C CA . ASN A 1 286 ? 13.644 -7.706 -7.879 1.00 41.50 286 ASN A CA 1
ATOM 2207 C C . ASN A 1 286 ? 12.714 -8.233 -6.793 1.00 41.50 286 ASN A C 1
ATOM 2209 O O . ASN A 1 286 ? 13.141 -8.975 -5.912 1.00 41.50 286 ASN A O 1
ATOM 2213 N N . ILE A 1 287 ? 11.447 -7.832 -6.917 1.00 41.66 287 ILE A N 1
ATOM 2214 C CA . ILE A 1 287 ? 10.221 -8.024 -6.104 1.00 41.66 287 ILE A CA 1
ATOM 2215 C C . ILE A 1 287 ? 10.009 -9.463 -5.538 1.00 41.66 287 ILE A C 1
ATOM 2217 O O . ILE A 1 287 ? 9.062 -9.748 -4.808 1.00 41.66 287 ILE A O 1
ATOM 2221 N N . SER A 1 288 ? 10.930 -10.373 -5.836 1.00 33.41 288 SER A N 1
ATOM 2222 C CA . SER A 1 288 ? 11.023 -11.799 -5.539 1.00 33.41 288 SER A CA 1
ATOM 2223 C C . SER A 1 288 ? 11.753 -12.166 -4.230 1.00 33.41 288 SER A C 1
ATOM 2225 O O . SER A 1 288 ? 12.082 -13.340 -4.052 1.00 33.41 288 SER A O 1
ATOM 2227 N N . ARG A 1 289 ? 12.026 -11.228 -3.311 1.00 33.91 289 ARG A N 1
ATOM 2228 C CA . ARG A 1 289 ? 12.455 -11.554 -1.931 1.00 33.91 289 ARG A CA 1
ATOM 2229 C C . ARG A 1 289 ? 11.443 -11.119 -0.886 1.00 33.91 289 ARG A C 1
ATOM 2231 O O . ARG A 1 289 ? 10.784 -10.076 -1.073 1.00 33.91 289 ARG A O 1
#